Protein AF-A0A1V5KUP5-F1 (afdb_monomer)

pLDDT: mean 82.74, std 17.48, range [29.44, 98.38]

Sequence (217 aa):
MRNISEASGAAATSRKSEMKLTNVARASLNDELLKDYKSFLMQRGLRVWHKDSPEALAMRERLKHDIAPNVPSAAPGQVRLTGLAGLAAFVSKAEPELAANAMLCAVNQAAYLLKRQLESQSREFLEKGGFTENLHAARMKQRQSAKSDMSAPSDEESPVCPSCGKPMRRRTAGKGPRAGQAFWGCSGYPDCRETLEISNESGTTEQSATSALQPKP

Mean predicted aligned error: 15.66 Å

Nearest PDB structures (foldseek):
  7jl5-assembly1_A  TM=7.116E-01  e=4.422E-01  Homo sapiens
  6ogk-assembly1_A  TM=4.948E-01  e=3.605E+00  Homo sapiens
  1jch-assembly1_A  TM=2.124E-01  e=8.153E+00  Escherichia coli str. K-12 substr. W3110

Structure (mmCIF, N/CA/C/O backbone):
data_AF-A0A1V5KUP5-F1
#
_entry.id   AF-A0A1V5KUP5-F1
#
loop_
_atom_site.group_PDB
_atom_site.id
_atom_site.type_symbol
_atom_site.label_atom_id
_atom_site.label_alt_id
_atom_site.label_comp_id
_atom_site.label_asym_id
_atom_site.label_entity_id
_atom_site.label_seq_id
_atom_site.pdbx_PDB_ins_code
_atom_site.Cartn_x
_atom_site.Cartn_y
_atom_site.Cartn_z
_atom_site.occupancy
_atom_site.B_iso_or_equiv
_atom_site.auth_seq_id
_atom_site.auth_comp_id
_atom_site.auth_asym_id
_atom_site.auth_atom_id
_atom_site.pdbx_PDB_model_num
ATOM 1 N N . MET A 1 1 ? 2.334 9.019 -0.377 1.00 59.69 1 MET A N 1
ATOM 2 C CA . MET A 1 1 ? 2.901 8.472 0.883 1.00 59.69 1 MET A CA 1
ATOM 3 C C . MET A 1 1 ? 2.161 8.914 2.151 1.00 59.69 1 MET A C 1
ATOM 5 O O . MET A 1 1 ? 2.154 8.150 3.104 1.00 59.69 1 MET A O 1
ATOM 9 N N . ARG A 1 2 ? 1.501 10.083 2.172 1.00 74.00 2 ARG A N 1
ATOM 10 C CA . ARG A 1 2 ? 0.845 10.661 3.362 1.00 74.00 2 ARG A CA 1
ATOM 11 C C . ARG A 1 2 ? -0.138 9.725 4.098 1.00 74.00 2 ARG A C 1
ATOM 13 O O . ARG A 1 2 ? -0.055 9.585 5.310 1.00 74.00 2 ARG A O 1
ATOM 20 N N . ASN A 1 3 ? -0.970 8.988 3.362 1.00 78.12 3 ASN A N 1
ATOM 21 C CA . ASN A 1 3 ? -1.976 8.097 3.958 1.00 78.12 3 ASN A CA 1
ATOM 22 C C . ASN A 1 3 ? -1.384 6.873 4.682 1.00 78.12 3 ASN A C 1
ATOM 24 O O . ASN A 1 3 ? -2.017 6.346 5.588 1.00 78.12 3 ASN A O 1
ATOM 28 N N . ILE A 1 4 ? -0.184 6.412 4.303 1.00 72.81 4 ILE A N 1
ATOM 29 C CA . ILE A 1 4 ? 0.458 5.254 4.952 1.00 72.81 4 ILE A CA 1
ATOM 30 C C . ILE A 1 4 ? 0.975 5.663 6.334 1.00 72.81 4 ILE A C 1
ATOM 32 O O . ILE A 1 4 ? 0.677 4.996 7.321 1.00 72.81 4 ILE A O 1
ATOM 36 N N . SER A 1 5 ? 1.691 6.788 6.422 1.00 73.94 5 SER A N 1
ATOM 37 C CA . SER A 1 5 ? 2.166 7.324 7.703 1.00 73.94 5 SER A CA 1
ATOM 38 C C . SER A 1 5 ? 1.012 7.746 8.615 1.00 73.94 5 SER A C 1
ATOM 40 O O . SER A 1 5 ? 1.059 7.501 9.817 1.00 73.94 5 SER A O 1
ATOM 42 N N . GLU A 1 6 ? -0.045 8.338 8.049 1.00 78.62 6 GLU A N 1
ATOM 43 C CA . GLU A 1 6 ? -1.240 8.721 8.809 1.00 78.62 6 GLU A CA 1
ATOM 44 C C . GLU A 1 6 ? -2.017 7.496 9.317 1.00 78.62 6 GLU A C 1
ATOM 46 O O . GLU A 1 6 ? -2.505 7.523 10.445 1.00 78.62 6 GLU A O 1
ATOM 51 N N . ALA A 1 7 ? -2.084 6.401 8.546 1.00 71.75 7 ALA A N 1
ATOM 52 C CA . ALA A 1 7 ? -2.691 5.151 9.005 1.00 71.75 7 ALA A CA 1
ATOM 53 C C . ALA A 1 7 ? -1.966 4.602 10.242 1.00 71.75 7 ALA A C 1
ATOM 55 O O . ALA A 1 7 ? -2.612 4.327 11.253 1.00 71.75 7 ALA A O 1
ATOM 56 N N . SER A 1 8 ? -0.631 4.529 10.199 1.00 75.75 8 SER A N 1
ATOM 57 C CA . SER A 1 8 ? 0.177 4.091 11.345 1.00 75.75 8 SER A CA 1
ATOM 58 C C . SER A 1 8 ? -0.026 4.983 12.574 1.00 75.75 8 SER A C 1
ATOM 60 O O . SER A 1 8 ? -0.119 4.475 13.688 1.00 75.75 8 SER A O 1
ATOM 62 N N . GLY A 1 9 ? -0.159 6.301 12.389 1.00 74.69 9 GLY A N 1
ATOM 63 C CA . GLY A 1 9 ? -0.477 7.229 13.482 1.00 74.69 9 GLY A CA 1
ATOM 64 C C . GLY A 1 9 ? -1.892 7.048 14.052 1.00 74.69 9 GLY A C 1
ATOM 65 O O . GLY A 1 9 ? -2.105 7.193 15.256 1.00 74.69 9 GLY A O 1
ATOM 66 N N . ALA A 1 10 ? -2.865 6.684 13.212 1.00 75.88 10 ALA A N 1
ATOM 67 C CA . ALA A 1 10 ? -4.247 6.442 13.624 1.00 75.88 10 ALA A CA 1
ATOM 68 C C . ALA A 1 10 ? -4.441 5.112 14.373 1.00 75.88 10 ALA A C 1
ATOM 70 O O . ALA A 1 10 ? -5.415 4.984 15.116 1.00 75.88 10 ALA A O 1
ATOM 71 N N . ALA A 1 11 ? -3.523 4.148 14.231 1.00 71.44 11 ALA A N 1
ATOM 72 C CA . ALA A 1 11 ? -3.605 2.833 14.876 1.00 71.44 11 ALA A CA 1
ATOM 73 C C . ALA A 1 11 ? -3.783 2.916 16.405 1.00 71.44 11 ALA A C 1
ATOM 75 O O . ALA A 1 11 ? -4.499 2.108 16.999 1.00 71.44 11 ALA A O 1
ATOM 76 N N . ALA A 1 12 ? -3.188 3.937 17.035 1.00 66.00 12 ALA A N 1
ATOM 77 C CA . ALA A 1 12 ? -3.271 4.166 18.477 1.00 66.00 12 ALA A CA 1
ATOM 78 C C . ALA A 1 12 ? -4.645 4.676 18.956 1.00 66.00 12 ALA A C 1
ATOM 80 O O . ALA A 1 12 ? -4.964 4.549 20.135 1.00 66.00 12 ALA A O 1
ATOM 81 N N . THR A 1 13 ? -5.459 5.265 18.073 1.00 69.62 13 THR A N 1
ATOM 82 C CA . THR A 1 13 ? -6.687 5.986 18.460 1.00 69.62 13 THR A CA 1
ATOM 83 C C . THR A 1 13 ? -7.951 5.455 17.787 1.00 69.62 13 THR A C 1
ATOM 85 O O . THR A 1 13 ? -9.027 5.480 18.384 1.00 69.62 13 THR A O 1
ATOM 88 N N . SER A 1 14 ? -7.858 4.955 16.553 1.00 82.56 14 SER A N 1
ATOM 89 C CA . SER A 1 14 ? -9.002 4.457 15.790 1.00 82.56 14 SER A CA 1
ATOM 90 C C . SER A 1 14 ? -8.573 3.447 14.726 1.00 82.56 14 SER A C 1
ATOM 92 O O . SER A 1 14 ? -8.153 3.812 13.626 1.00 82.56 14 SER A O 1
ATOM 94 N N . ARG A 1 15 ? -8.805 2.159 15.011 1.00 81.44 15 ARG A N 1
ATOM 95 C CA . ARG A 1 15 ? -8.623 1.058 14.046 1.00 81.44 15 ARG A CA 1
ATOM 96 C C . ARG A 1 15 ? -9.450 1.240 12.770 1.00 81.44 15 ARG A C 1
ATOM 98 O O . ARG A 1 15 ? -8.986 0.939 11.677 1.00 81.44 15 ARG A O 1
ATOM 105 N N . LYS A 1 16 ? -10.647 1.828 12.879 1.00 83.88 16 LYS A N 1
ATOM 106 C CA . LYS A 1 16 ? -11.485 2.176 11.719 1.00 83.88 16 LYS A CA 1
ATOM 107 C C . LYS A 1 16 ? -10.807 3.210 10.813 1.00 83.88 16 LYS A C 1
ATOM 109 O O . LYS A 1 16 ? -10.859 3.086 9.590 1.00 83.88 16 LYS A O 1
ATOM 114 N N . SER A 1 17 ? -10.199 4.238 11.404 1.00 85.69 17 SER A N 1
ATOM 115 C CA . SER A 1 17 ? -9.493 5.284 10.655 1.00 85.69 17 SER A CA 1
ATOM 116 C C . SER A 1 17 ? -8.206 4.747 10.034 1.00 85.69 17 SER A C 1
ATOM 118 O O . SER A 1 17 ? -7.955 5.016 8.862 1.00 85.69 17 SER A O 1
ATOM 120 N N . GLU A 1 18 ? -7.452 3.939 10.783 1.00 88.50 18 GLU A N 1
ATOM 121 C CA . GLU A 1 18 ? -6.278 3.208 10.293 1.00 88.50 18 GLU A CA 1
ATOM 122 C C . GLU A 1 18 ? -6.629 2.392 9.036 1.00 88.50 18 GLU A C 1
ATOM 124 O O . GLU A 1 18 ? -6.078 2.648 7.966 1.00 88.50 18 GLU A O 1
ATOM 129 N N . MET A 1 19 ? -7.626 1.501 9.122 1.00 88.88 19 MET A N 1
ATOM 130 C CA . MET A 1 19 ? -8.071 0.671 7.994 1.00 88.88 19 MET A CA 1
ATOM 131 C C . MET A 1 19 ? -8.518 1.502 6.786 1.00 88.88 19 MET A C 1
ATOM 133 O O . MET A 1 19 ? -8.191 1.178 5.640 1.00 88.88 19 MET A O 1
ATOM 137 N N . LYS A 1 20 ? -9.259 2.595 7.020 1.00 90.50 20 LYS A N 1
ATOM 138 C CA . LYS A 1 20 ? -9.704 3.493 5.946 1.00 90.50 20 LYS A CA 1
ATOM 139 C C . LYS A 1 20 ? -8.506 4.100 5.217 1.00 90.50 20 LYS A C 1
ATOM 141 O O . LYS A 1 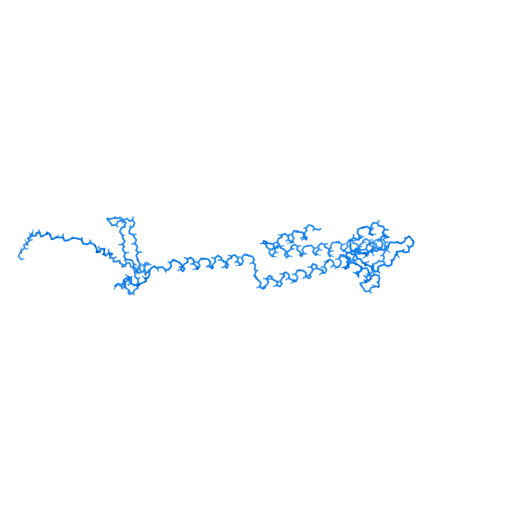20 ? -8.463 4.041 3.991 1.00 90.50 20 LYS A O 1
ATOM 146 N N . LEU A 1 21 ? -7.540 4.652 5.948 1.00 92.88 21 LEU A N 1
ATOM 147 C CA . LEU A 1 21 ? -6.353 5.282 5.365 1.00 92.88 21 LEU A CA 1
ATOM 148 C C . LEU A 1 21 ? -5.461 4.265 4.643 1.00 92.88 21 LEU A C 1
ATOM 150 O O . LEU A 1 21 ? -4.994 4.549 3.539 1.00 92.88 21 LEU A O 1
ATOM 154 N N . THR A 1 22 ? -5.305 3.055 5.189 1.00 91.69 22 THR A N 1
ATOM 155 C CA . THR A 1 22 ? -4.621 1.944 4.507 1.00 91.69 22 THR A CA 1
ATOM 156 C C . THR A 1 22 ? -5.310 1.587 3.186 1.00 91.69 22 THR A C 1
ATOM 158 O O . THR A 1 22 ? -4.636 1.426 2.166 1.00 91.69 22 THR A O 1
ATOM 161 N N . ASN A 1 23 ? -6.647 1.521 3.154 1.00 92.44 23 ASN A N 1
ATOM 162 C CA . ASN A 1 23 ? -7.377 1.237 1.916 1.00 92.44 23 ASN A CA 1
ATOM 163 C C . ASN A 1 23 ? -7.261 2.378 0.892 1.00 92.44 23 ASN A C 1
ATOM 165 O O . ASN A 1 23 ? -7.069 2.104 -0.291 1.00 92.44 23 ASN A O 1
ATOM 169 N N . VAL A 1 24 ? -7.310 3.642 1.333 1.00 94.50 24 VAL A N 1
ATOM 170 C CA . VAL A 1 24 ? -7.085 4.796 0.444 1.00 94.50 24 VAL A CA 1
ATOM 171 C C . VAL A 1 24 ? -5.669 4.753 -0.136 1.00 94.50 24 VAL A C 1
ATOM 173 O O . VAL A 1 24 ? -5.507 4.900 -1.341 1.00 94.50 24 VAL A O 1
ATOM 176 N N . ALA A 1 25 ? -4.643 4.483 0.679 1.00 92.69 25 ALA A N 1
ATOM 177 C CA . ALA A 1 25 ? -3.269 4.346 0.194 1.00 92.69 25 ALA A CA 1
ATOM 178 C C . ALA A 1 25 ? -3.134 3.250 -0.877 1.00 92.69 25 ALA A C 1
ATOM 180 O O . ALA A 1 25 ? -2.477 3.454 -1.898 1.00 92.69 25 ALA A O 1
ATOM 181 N N . ARG A 1 26 ? -3.782 2.097 -0.663 1.00 94.50 26 ARG A N 1
ATOM 182 C CA . ARG A 1 26 ? -3.805 0.994 -1.632 1.00 94.50 26 ARG A CA 1
ATOM 183 C C . ARG A 1 26 ? -4.478 1.404 -2.943 1.00 94.50 26 ARG A C 1
ATOM 185 O O . ARG A 1 26 ? -3.948 1.082 -4.004 1.00 94.50 26 ARG A O 1
ATOM 192 N N . ALA A 1 27 ? -5.613 2.100 -2.868 1.00 93.06 27 ALA A N 1
ATOM 193 C CA . ALA A 1 27 ? -6.334 2.589 -4.040 1.00 93.06 27 ALA A CA 1
ATOM 194 C C . ALA A 1 27 ? -5.484 3.586 -4.840 1.00 93.06 27 ALA A C 1
ATOM 196 O O . ALA A 1 27 ? -5.301 3.384 -6.033 1.00 93.06 27 ALA A O 1
ATOM 197 N N . SER A 1 28 ? -4.847 4.569 -4.192 1.00 94.75 28 SER A N 1
ATOM 198 C CA . SER A 1 28 ? -3.952 5.515 -4.883 1.00 94.75 28 SER A CA 1
ATOM 199 C C . SER A 1 28 ? -2.806 4.813 -5.621 1.00 94.75 28 SER A C 1
ATOM 201 O O . SER A 1 28 ? -2.429 5.203 -6.721 1.00 94.75 28 SER A O 1
ATOM 203 N N . LEU A 1 29 ? -2.251 3.737 -5.055 1.00 93.38 29 LEU A N 1
ATOM 204 C CA . LEU A 1 29 ? -1.213 2.964 -5.740 1.00 93.38 29 LEU A CA 1
ATOM 205 C C . LEU A 1 29 ? -1.758 2.186 -6.946 1.00 93.38 29 LEU A C 1
ATOM 207 O O . LEU A 1 29 ? -1.157 2.217 -8.017 1.00 93.38 29 LEU A O 1
ATOM 211 N N . ASN A 1 30 ? -2.874 1.476 -6.780 1.00 91.12 30 ASN A N 1
ATOM 212 C CA . ASN A 1 30 ? -3.396 0.561 -7.797 1.00 91.12 30 ASN A CA 1
ATOM 213 C C . ASN A 1 30 ? -4.195 1.259 -8.909 1.00 91.12 30 ASN A C 1
ATOM 215 O O . ASN A 1 30 ? -4.157 0.836 -10.065 1.00 91.12 30 ASN A O 1
ATOM 219 N N . ASP A 1 31 ? -4.931 2.306 -8.558 1.00 91.19 31 ASP A N 1
ATOM 220 C CA . ASP A 1 31 ? -5.927 2.917 -9.431 1.00 91.19 31 ASP A CA 1
ATOM 221 C C . ASP A 1 31 ? -5.429 4.194 -10.101 1.00 91.19 31 ASP A C 1
ATOM 223 O O . ASP A 1 31 ? -5.977 4.546 -11.146 1.00 91.19 31 ASP A O 1
ATOM 227 N N . GLU A 1 32 ? -4.398 4.834 -9.547 1.00 93.31 32 GLU A N 1
ATOM 228 C CA . GLU A 1 32 ? -3.757 6.026 -10.114 1.00 93.31 32 GLU A CA 1
ATOM 229 C C . GLU A 1 32 ? -2.347 5.659 -10.587 1.00 93.31 32 GLU A C 1
ATOM 231 O O . GLU A 1 32 ? -2.143 5.383 -11.769 1.00 93.31 32 GLU A O 1
ATOM 236 N N . LEU A 1 33 ? -1.397 5.494 -9.661 1.00 95.19 33 LEU A N 1
ATOM 237 C CA . LEU A 1 33 ? 0.027 5.397 -10.002 1.00 95.19 33 LEU A CA 1
ATOM 238 C C . LEU A 1 33 ? 0.360 4.225 -10.941 1.00 95.19 33 LEU A C 1
ATOM 240 O O . LEU A 1 33 ? 1.147 4.358 -11.878 1.00 95.19 33 LEU A O 1
ATOM 244 N N . LEU A 1 34 ? -0.243 3.057 -10.712 1.00 95.50 34 LEU A N 1
ATOM 245 C CA . LEU A 1 34 ? -0.066 1.893 -11.581 1.00 95.50 34 LEU A CA 1
ATOM 246 C C . LEU A 1 34 ? -0.614 2.143 -12.993 1.00 95.50 34 LEU A C 1
ATOM 248 O O . LEU A 1 34 ? -0.011 1.695 -13.972 1.00 95.50 34 LEU A O 1
ATOM 252 N N . LYS A 1 35 ? -1.744 2.848 -13.117 1.00 95.38 35 LYS A N 1
ATOM 253 C CA . LYS A 1 35 ? -2.323 3.202 -14.420 1.00 95.38 35 LYS A CA 1
ATOM 254 C C . LYS A 1 35 ? -1.496 4.272 -15.124 1.00 95.38 35 LYS A C 1
ATOM 256 O O . LYS A 1 35 ? -1.335 4.172 -16.341 1.00 95.38 35 LYS A O 1
ATOM 261 N N . ASP A 1 36 ? -0.918 5.213 -14.383 1.00 97.19 36 ASP A N 1
ATOM 262 C CA . ASP A 1 36 ? -0.044 6.254 -14.928 1.00 97.19 36 ASP A CA 1
ATOM 263 C C . ASP A 1 36 ? 1.196 5.642 -15.585 1.00 97.19 36 ASP A C 1
ATOM 265 O O . ASP A 1 36 ? 1.480 5.918 -16.751 1.00 97.19 36 ASP A O 1
ATOM 269 N N . TYR A 1 37 ? 1.884 4.718 -14.902 1.00 97.75 37 TYR A N 1
ATOM 270 C CA . TYR A 1 37 ? 3.049 4.036 -15.480 1.00 97.75 37 TYR A CA 1
ATOM 271 C C . TYR A 1 37 ? 2.694 3.136 -16.668 1.00 97.75 37 TYR A C 1
ATOM 273 O O . TYR A 1 37 ? 3.444 3.082 -17.644 1.00 97.75 37 TYR A O 1
ATOM 281 N N . LYS A 1 38 ? 1.544 2.449 -16.630 1.00 97.25 38 LYS A N 1
ATOM 282 C CA . LYS A 1 38 ? 1.067 1.685 -17.796 1.00 97.25 38 LYS A CA 1
ATOM 283 C C . LYS A 1 38 ? 0.802 2.603 -18.985 1.00 97.25 38 LYS A C 1
ATOM 285 O O . LYS A 1 38 ? 1.230 2.296 -20.093 1.00 97.25 38 LYS A O 1
ATOM 290 N N . SER A 1 39 ? 0.124 3.723 -18.756 1.00 97.94 39 SER A N 1
ATOM 291 C CA . SER A 1 39 ? -0.192 4.700 -19.802 1.00 97.94 39 SER A CA 1
ATOM 292 C C . SER A 1 39 ? 1.078 5.317 -20.380 1.00 97.94 39 SER A C 1
ATOM 294 O O . SER A 1 39 ? 1.211 5.397 -21.597 1.00 97.94 39 SER A O 1
ATOM 296 N N . PHE A 1 40 ? 2.047 5.655 -19.525 1.00 98.00 40 PHE A N 1
ATOM 297 C CA . PHE A 1 40 ? 3.367 6.139 -19.929 1.00 98.00 40 PHE A CA 1
ATOM 298 C C . PHE A 1 40 ? 4.073 5.180 -20.897 1.00 98.00 40 PHE A C 1
ATOM 300 O O . PHE A 1 40 ? 4.593 5.634 -21.919 1.00 98.00 40 PHE A O 1
ATOM 307 N N . LEU A 1 41 ? 4.076 3.876 -20.587 1.00 98.38 41 LEU A N 1
ATOM 308 C CA . LEU A 1 41 ? 4.674 2.841 -21.436 1.00 98.38 41 LEU A CA 1
ATOM 309 C C . LEU A 1 41 ? 3.927 2.721 -22.770 1.00 98.38 41 LEU A C 1
ATOM 311 O O . LEU A 1 41 ? 4.543 2.815 -23.829 1.00 98.38 41 LEU A O 1
ATOM 315 N N . MET A 1 42 ? 2.597 2.590 -22.720 1.00 97.62 42 MET A N 1
ATOM 316 C CA . MET A 1 42 ? 1.762 2.412 -23.913 1.00 97.62 42 MET A CA 1
ATOM 317 C C . MET A 1 42 ? 1.862 3.597 -24.880 1.00 97.62 42 MET A C 1
ATOM 319 O O . MET A 1 42 ? 2.045 3.394 -26.076 1.00 97.62 42 MET A O 1
ATOM 323 N N . GLN A 1 43 ? 1.805 4.833 -24.375 1.00 98.31 43 GLN A N 1
ATOM 324 C CA . GLN A 1 43 ? 1.890 6.046 -25.200 1.00 98.31 43 GLN A CA 1
ATOM 325 C C . GLN A 1 43 ? 3.242 6.204 -25.907 1.00 98.31 43 GLN A C 1
ATOM 327 O O . GLN A 1 43 ? 3.319 6.870 -26.934 1.00 98.31 43 GLN A O 1
ATOM 332 N N . ARG A 1 44 ? 4.307 5.606 -25.364 1.00 98.06 44 ARG A N 1
ATOM 333 C CA . ARG A 1 44 ? 5.661 5.647 -25.934 1.00 98.06 44 ARG A CA 1
ATOM 334 C C . ARG A 1 44 ? 6.014 4.396 -26.740 1.00 98.06 44 ARG A C 1
ATOM 336 O O . ARG A 1 44 ? 7.156 4.267 -27.164 1.00 98.06 44 ARG A O 1
ATOM 343 N N . GLY A 1 45 ? 5.067 3.474 -26.933 1.00 97.88 45 GLY A N 1
ATOM 344 C CA . GLY A 1 45 ? 5.315 2.206 -27.624 1.00 97.88 45 GLY A CA 1
ATOM 345 C C . GLY A 1 45 ? 6.286 1.278 -26.884 1.00 97.88 45 GLY A C 1
ATOM 346 O O . GLY A 1 45 ? 6.880 0.400 -27.502 1.00 97.88 45 GLY A O 1
ATOM 347 N N . LEU A 1 46 ? 6.466 1.475 -25.575 1.00 98.38 46 LEU A N 1
ATOM 348 C CA . LEU A 1 46 ? 7.370 0.684 -24.743 1.00 98.38 46 LEU A CA 1
ATOM 349 C C . LEU A 1 46 ? 6.652 -0.556 -24.207 1.00 98.38 46 LEU A C 1
ATOM 351 O O . LEU A 1 46 ? 5.454 -0.527 -23.898 1.00 98.38 46 LEU A O 1
ATOM 355 N N . ARG A 1 47 ? 7.388 -1.658 -24.056 1.00 98.12 47 ARG A N 1
ATOM 356 C CA . ARG A 1 47 ? 6.798 -2.934 -23.647 1.00 98.12 47 ARG A CA 1
ATOM 357 C C . ARG A 1 47 ? 6.402 -2.902 -22.173 1.00 98.12 47 ARG A C 1
ATOM 359 O O . ARG A 1 47 ? 7.217 -2.637 -21.294 1.00 98.12 47 ARG A O 1
ATOM 366 N N . VAL A 1 48 ? 5.159 -3.284 -21.887 1.00 98.12 48 VAL A N 1
ATOM 367 C CA . VAL A 1 48 ? 4.727 -3.632 -20.526 1.00 98.12 48 VAL A CA 1
ATOM 368 C C . VAL A 1 48 ? 5.089 -5.091 -20.262 1.00 98.12 48 VAL A C 1
ATOM 370 O O . VAL A 1 48 ? 4.712 -5.982 -21.029 1.00 98.12 48 VAL A O 1
ATOM 373 N N . TRP A 1 49 ? 5.823 -5.360 -19.186 1.00 98.19 49 TRP A N 1
ATOM 374 C CA . TRP A 1 49 ? 6.191 -6.729 -18.836 1.00 98.19 49 TRP A CA 1
ATOM 375 C C . TRP A 1 49 ? 4.974 -7.542 -18.393 1.00 98.19 49 TRP A C 1
ATOM 377 O O . TRP A 1 49 ? 4.127 -7.080 -17.625 1.00 98.19 49 TRP A O 1
ATOM 387 N N . HIS A 1 50 ? 4.909 -8.793 -18.849 1.00 97.56 50 HIS A N 1
ATOM 388 C CA . HIS A 1 50 ? 3.935 -9.742 -18.327 1.00 97.56 50 HIS A CA 1
ATOM 389 C C . HIS A 1 50 ? 4.278 -10.077 -16.871 1.00 97.56 50 HIS A C 1
ATOM 391 O O . HIS A 1 50 ? 5.450 -10.166 -16.506 1.00 97.56 50 HIS A O 1
ATOM 397 N N . LYS A 1 51 ? 3.262 -10.315 -16.031 1.00 94.69 51 LYS A N 1
ATOM 398 C CA . LYS A 1 51 ? 3.471 -10.591 -14.600 1.00 94.69 51 LYS A CA 1
ATOM 399 C C . LYS A 1 51 ? 4.410 -11.783 -14.360 1.00 94.69 51 LYS A C 1
ATOM 401 O O . LYS A 1 51 ? 5.181 -11.744 -13.407 1.00 94.69 51 LYS A O 1
ATOM 406 N N . ASP A 1 52 ? 4.393 -12.777 -15.241 1.00 96.44 52 ASP A N 1
ATOM 407 C CA . ASP A 1 52 ? 5.195 -14.003 -15.133 1.00 96.44 52 ASP A CA 1
ATOM 408 C C . ASP A 1 52 ? 6.448 -13.983 -16.024 1.00 96.44 52 ASP A C 1
ATOM 410 O O . ASP A 1 52 ? 7.084 -15.015 -16.213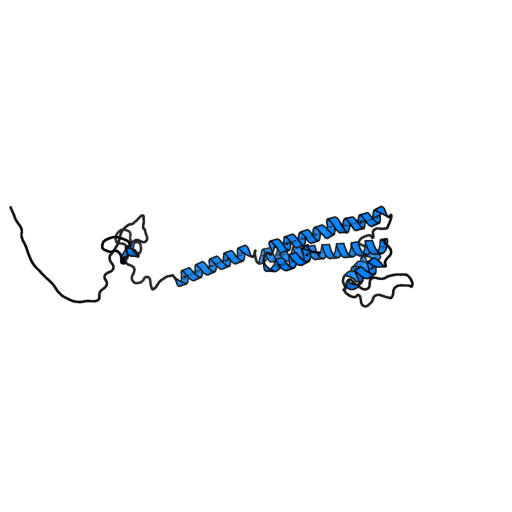 1.00 96.44 52 ASP A O 1
ATOM 414 N N . SER A 1 53 ? 6.810 -12.830 -16.601 1.00 97.94 53 SER A N 1
ATOM 415 C CA . SER A 1 53 ? 8.038 -12.744 -17.392 1.00 97.94 53 SER A CA 1
ATOM 416 C C . SER A 1 53 ? 9.284 -12.860 -16.495 1.00 97.94 53 SER A C 1
ATOM 418 O O . SER A 1 53 ? 9.248 -12.413 -15.338 1.00 97.94 53 SER A O 1
ATOM 420 N N . PRO A 1 54 ? 10.399 -13.423 -16.999 1.00 97.12 54 PRO A N 1
ATOM 421 C CA . PRO A 1 54 ? 11.638 -13.551 -16.229 1.00 97.12 54 PRO A CA 1
ATOM 422 C C . PRO A 1 54 ? 12.146 -12.218 -15.662 1.00 97.12 54 PRO A C 1
ATOM 424 O O . PRO A 1 54 ? 12.606 -12.155 -14.523 1.00 97.12 54 PRO A O 1
ATOM 427 N N . GLU A 1 55 ? 12.019 -11.130 -16.423 1.00 95.44 55 GLU A N 1
ATOM 428 C CA . GLU A 1 55 ? 12.453 -9.786 -16.034 1.00 95.44 55 GLU A CA 1
ATOM 429 C C . GLU A 1 55 ? 11.605 -9.233 -14.887 1.00 95.44 55 GLU A C 1
ATOM 431 O O . GLU A 1 55 ? 12.147 -8.697 -13.915 1.00 95.44 55 GLU A O 1
ATOM 436 N N . ALA A 1 56 ? 10.282 -9.422 -14.958 1.00 97.12 56 ALA A N 1
ATOM 437 C CA . ALA A 1 56 ? 9.359 -9.006 -13.912 1.00 97.12 56 ALA A CA 1
ATOM 438 C C . ALA A 1 56 ? 9.585 -9.800 -12.620 1.00 97.12 56 ALA A C 1
ATOM 440 O O . ALA A 1 56 ? 9.603 -9.219 -11.534 1.00 97.12 56 ALA A O 1
ATOM 441 N N . LEU A 1 57 ? 9.800 -11.114 -12.724 1.00 96.75 57 LEU A N 1
ATOM 442 C CA . LEU A 1 57 ? 10.121 -11.972 -11.582 1.00 96.75 57 LEU A CA 1
ATOM 443 C C . LEU A 1 57 ? 11.448 -11.568 -10.932 1.00 96.75 57 LEU A C 1
ATOM 445 O O . LEU A 1 57 ? 11.484 -11.331 -9.725 1.00 96.75 57 LEU A O 1
ATOM 449 N N . ALA A 1 58 ? 12.512 -11.400 -11.722 1.00 94.25 58 ALA A N 1
ATOM 450 C CA . ALA A 1 58 ? 13.822 -10.992 -11.219 1.00 94.25 58 ALA A CA 1
ATOM 451 C C . ALA A 1 58 ? 13.795 -9.593 -10.583 1.00 94.25 58 ALA A C 1
ATOM 453 O O . ALA A 1 58 ? 14.452 -9.350 -9.571 1.00 94.25 58 ALA A O 1
ATOM 454 N N . MET A 1 59 ? 13.036 -8.656 -11.160 1.00 96.00 59 MET A N 1
ATOM 455 C CA . MET A 1 59 ? 12.856 -7.322 -10.588 1.00 96.00 59 MET A CA 1
ATOM 456 C C . MET A 1 59 ? 12.116 -7.375 -9.251 1.00 96.00 59 MET A C 1
ATOM 458 O O . MET A 1 59 ? 12.586 -6.792 -8.276 1.00 96.00 59 MET A O 1
ATOM 462 N N . ARG A 1 60 ? 11.002 -8.116 -9.183 1.00 95.88 60 ARG A N 1
ATOM 463 C CA . ARG A 1 60 ? 10.253 -8.306 -7.934 1.00 95.88 60 ARG A CA 1
ATOM 464 C C . ARG A 1 60 ? 11.093 -8.968 -6.855 1.00 95.88 60 ARG A C 1
ATOM 466 O O . ARG A 1 60 ? 10.972 -8.575 -5.701 1.00 95.88 60 ARG A O 1
ATOM 473 N N . GLU A 1 61 ? 11.926 -9.941 -7.211 1.00 94.25 61 GLU A N 1
ATOM 474 C CA . GLU A 1 61 ? 12.807 -10.600 -6.247 1.00 94.25 61 GLU A CA 1
ATOM 475 C C . GLU A 1 61 ? 13.787 -9.607 -5.622 1.00 94.25 61 GLU A C 1
ATOM 477 O O . GLU A 1 61 ? 13.871 -9.504 -4.404 1.00 94.25 61 GLU A O 1
ATOM 482 N N . ARG A 1 62 ? 14.439 -8.778 -6.444 1.00 94.12 62 ARG A N 1
ATOM 483 C CA . ARG A 1 62 ? 15.342 -7.728 -5.948 1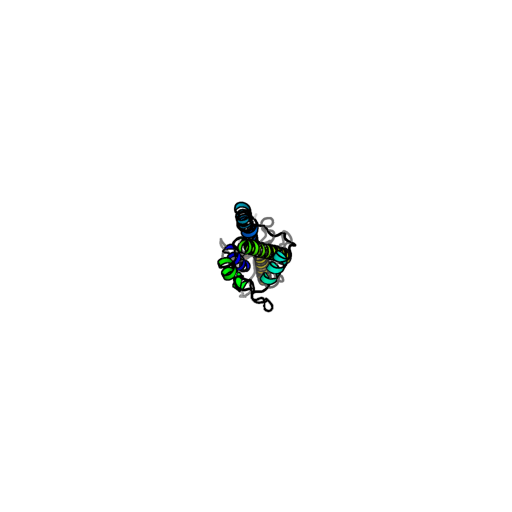.00 94.12 62 ARG A CA 1
ATOM 484 C C . ARG A 1 62 ? 14.636 -6.717 -5.046 1.00 94.12 62 ARG A C 1
ATOM 486 O O . ARG A 1 62 ? 15.198 -6.316 -4.036 1.00 94.12 62 ARG A O 1
ATOM 493 N N . LEU A 1 63 ? 13.409 -6.328 -5.388 1.00 95.19 63 LEU A N 1
ATOM 494 C CA . LEU A 1 63 ? 12.609 -5.366 -4.622 1.00 95.19 63 LEU A CA 1
ATOM 495 C C . LEU A 1 63 ? 12.147 -5.884 -3.250 1.00 95.19 63 LEU A C 1
ATOM 497 O O . LEU A 1 63 ? 11.724 -5.078 -2.425 1.00 95.19 63 LEU A O 1
ATOM 501 N N . LYS A 1 64 ? 12.215 -7.197 -2.982 1.00 93.75 64 LYS A N 1
ATOM 502 C CA . LYS A 1 64 ? 11.901 -7.757 -1.653 1.00 93.75 64 LYS A CA 1
ATOM 503 C C . LYS A 1 64 ? 12.963 -7.438 -0.602 1.00 93.75 64 LYS A C 1
ATOM 505 O O . LYS A 1 64 ? 12.679 -7.564 0.586 1.00 93.75 64 LYS A O 1
ATOM 510 N N . HIS A 1 65 ? 14.168 -7.079 -1.030 1.00 92.81 65 HIS A N 1
ATOM 511 C CA . HIS A 1 65 ? 15.303 -6.841 -0.151 1.00 92.81 65 HIS A CA 1
ATOM 512 C C . HIS A 1 65 ? 15.716 -5.373 -0.222 1.00 92.81 65 HIS A C 1
ATOM 514 O O . HIS A 1 65 ? 15.820 -4.818 -1.316 1.00 92.81 65 HIS A O 1
ATOM 520 N N . ASP A 1 66 ? 16.012 -4.753 0.922 1.00 92.62 66 ASP A N 1
ATOM 521 C CA . ASP A 1 66 ? 16.544 -3.383 0.953 1.00 92.62 66 ASP A CA 1
ATOM 522 C C . ASP A 1 66 ? 17.871 -3.288 0.200 1.00 92.62 66 ASP A C 1
ATOM 524 O O . ASP A 1 66 ? 18.079 -2.368 -0.594 1.00 92.62 66 ASP A O 1
ATOM 528 N N . ILE A 1 67 ? 18.718 -4.299 0.396 1.00 91.31 67 ILE A N 1
ATOM 529 C CA . ILE A 1 67 ? 19.958 -4.537 -0.335 1.00 91.31 67 ILE A CA 1
ATOM 530 C C . ILE A 1 67 ? 19.948 -6.000 -0.775 1.00 91.31 67 ILE A C 1
ATOM 532 O O . ILE A 1 67 ? 19.758 -6.900 0.040 1.00 91.31 67 ILE A O 1
ATOM 536 N N . ALA A 1 68 ? 20.153 -6.243 -2.064 1.00 84.00 68 ALA A N 1
ATOM 537 C CA . ALA A 1 68 ? 20.234 -7.567 -2.656 1.00 84.00 68 ALA A CA 1
ATOM 538 C C . ALA A 1 68 ? 21.720 -7.981 -2.755 1.00 84.00 68 ALA A C 1
ATOM 540 O O . ALA A 1 68 ? 22.430 -7.483 -3.631 1.00 84.00 68 ALA A O 1
ATOM 541 N N . PRO A 1 69 ? 22.211 -8.873 -1.871 1.00 72.81 69 PRO A N 1
ATOM 542 C CA . PRO A 1 69 ? 23.648 -9.098 -1.680 1.00 72.81 69 PRO A CA 1
ATOM 543 C C . PRO A 1 69 ? 24.330 -9.843 -2.838 1.00 72.81 69 PRO A C 1
ATOM 545 O O . PRO A 1 69 ? 25.528 -9.690 -3.036 1.00 72.81 69 PRO A O 1
ATOM 548 N N . ASN A 1 70 ? 23.577 -10.607 -3.636 1.00 79.69 70 ASN A N 1
ATOM 549 C CA . ASN A 1 70 ? 24.118 -11.488 -4.681 1.00 79.69 70 ASN A CA 1
ATOM 550 C C . ASN A 1 70 ? 23.761 -11.019 -6.098 1.00 79.69 70 ASN A C 1
ATOM 552 O O . ASN A 1 70 ? 23.464 -11.828 -6.976 1.00 79.69 70 ASN A O 1
ATOM 556 N N . VAL A 1 71 ? 23.724 -9.706 -6.326 1.00 80.81 71 VAL A N 1
ATOM 557 C CA . VAL A 1 71 ? 23.428 -9.147 -7.648 1.00 80.81 71 VAL A CA 1
ATOM 558 C C . VAL A 1 71 ? 24.741 -8.908 -8.399 1.00 80.81 71 VAL A C 1
ATOM 560 O O . VAL A 1 71 ? 25.527 -8.068 -7.965 1.00 80.81 71 VAL A O 1
ATOM 563 N N . PRO A 1 72 ? 24.991 -9.593 -9.533 1.00 81.19 72 PRO A N 1
ATOM 564 C CA . PRO A 1 72 ? 26.186 -9.349 -10.330 1.00 81.19 72 PRO A CA 1
ATOM 565 C C . 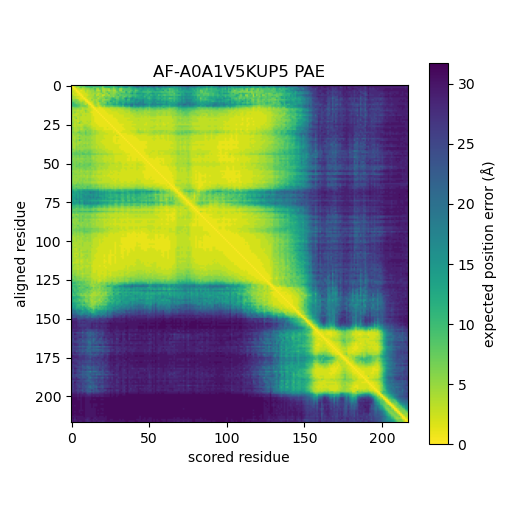PRO A 1 72 ? 26.236 -7.901 -10.811 1.00 81.19 72 PRO A C 1
ATOM 567 O O . PRO A 1 72 ? 25.194 -7.335 -11.176 1.00 81.19 72 PRO A O 1
ATOM 570 N N . SER A 1 73 ? 27.445 -7.342 -10.892 1.00 80.75 73 SER A N 1
ATOM 571 C CA . SER A 1 73 ? 27.678 -6.020 -11.474 1.00 80.75 73 SER A CA 1
ATOM 572 C C . SER A 1 73 ? 26.997 -5.888 -12.836 1.00 80.75 73 SER A C 1
ATOM 574 O O . SER A 1 73 ? 26.916 -6.840 -13.621 1.00 80.75 73 SER A O 1
ATOM 576 N N . ALA A 1 74 ? 26.444 -4.707 -13.097 1.00 83.38 74 ALA A N 1
ATOM 577 C CA . ALA A 1 74 ? 25.872 -4.410 -14.399 1.00 83.38 74 ALA A CA 1
ATOM 578 C C . ALA A 1 74 ? 26.978 -4.411 -15.466 1.00 83.38 74 ALA A C 1
ATOM 580 O O . ALA A 1 74 ? 28.125 -4.065 -15.177 1.00 83.38 74 ALA A O 1
ATOM 581 N N . ALA A 1 75 ? 26.632 -4.809 -16.692 1.00 84.06 75 ALA A N 1
ATOM 582 C CA . ALA A 1 75 ? 27.545 -4.665 -17.819 1.00 84.06 75 ALA A CA 1
ATOM 583 C C . ALA A 1 75 ? 27.883 -3.175 -18.036 1.00 84.06 75 ALA A C 1
ATOM 585 O O . ALA A 1 75 ? 27.083 -2.316 -17.644 1.00 84.06 75 ALA A O 1
ATOM 586 N N . PRO A 1 76 ? 29.024 -2.841 -18.666 1.00 81.75 76 PRO A N 1
ATOM 587 C CA . PRO A 1 76 ? 29.356 -1.457 -18.992 1.00 81.75 76 PRO A CA 1
ATOM 588 C C . PRO A 1 76 ? 28.195 -0.764 -19.720 1.00 81.75 76 PRO A C 1
ATOM 590 O O . PRO A 1 76 ? 27.679 -1.282 -20.707 1.00 81.75 76 PRO A O 1
ATOM 593 N N . GLY A 1 77 ? 27.750 0.383 -19.200 1.00 82.12 77 GLY A N 1
ATOM 594 C CA . GLY A 1 77 ? 26.624 1.146 -19.754 1.00 82.12 77 GLY A CA 1
ATOM 595 C C . GLY A 1 77 ? 25.225 0.667 -19.344 1.00 82.12 77 GLY A C 1
ATOM 596 O O . GLY A 1 77 ? 24.247 1.319 -19.689 1.00 82.12 77 GLY A O 1
ATOM 597 N N . GLN A 1 78 ? 25.096 -0.424 -18.583 1.00 86.19 78 GLN A N 1
ATOM 598 C CA . GLN A 1 78 ? 23.818 -0.855 -18.015 1.00 86.19 78 GLN A CA 1
ATOM 599 C C . GLN A 1 78 ? 23.691 -0.444 -16.550 1.00 86.19 78 GLN A C 1
ATOM 601 O O . GLN A 1 78 ? 24.668 -0.361 -15.807 1.00 86.19 78 GLN A O 1
ATOM 606 N N . VAL A 1 79 ? 22.450 -0.259 -16.106 1.00 90.19 79 VAL A N 1
ATOM 607 C CA . VAL A 1 79 ? 22.125 -0.095 -14.689 1.00 90.19 79 VAL A CA 1
ATOM 608 C C . VAL A 1 79 ? 21.391 -1.317 -14.171 1.00 90.19 79 VAL A C 1
ATOM 610 O O . VAL A 1 79 ? 20.601 -1.950 -14.874 1.00 90.19 79 VAL A O 1
ATOM 613 N N . ARG A 1 80 ? 21.646 -1.661 -12.911 1.00 91.62 80 ARG A N 1
ATOM 614 C CA . ARG A 1 80 ? 20.991 -2.782 -12.247 1.00 91.62 80 ARG A CA 1
ATOM 615 C C . ARG A 1 80 ? 20.532 -2.365 -10.867 1.00 91.62 80 ARG A C 1
ATOM 617 O O . ARG A 1 80 ? 21.285 -1.759 -10.114 1.00 91.62 80 ARG A O 1
ATOM 624 N N . LEU A 1 81 ? 19.288 -2.704 -10.552 1.00 93.31 81 LEU A N 1
ATOM 625 C CA . LEU A 1 81 ? 18.744 -2.498 -9.224 1.00 93.31 81 LEU A CA 1
ATOM 626 C C . LEU A 1 81 ? 19.458 -3.436 -8.244 1.00 93.31 81 LEU A C 1
ATOM 628 O O . LEU A 1 81 ? 19.538 -4.638 -8.492 1.00 93.31 81 LEU A O 1
ATOM 632 N N . THR A 1 82 ? 19.949 -2.900 -7.133 1.00 91.94 82 THR A N 1
ATOM 633 C CA . THR A 1 82 ? 20.665 -3.652 -6.088 1.00 91.94 82 THR A CA 1
ATOM 634 C C . THR A 1 82 ? 19.853 -3.781 -4.801 1.00 91.94 82 THR A C 1
ATOM 636 O O . THR A 1 82 ? 20.410 -4.064 -3.749 1.00 91.94 82 THR A O 1
ATOM 639 N N . GLY A 1 83 ? 18.537 -3.585 -4.877 1.00 93.31 83 GLY A N 1
ATOM 640 C CA . GLY A 1 83 ? 17.613 -3.628 -3.745 1.00 93.31 83 GLY A CA 1
ATOM 641 C C . GLY A 1 83 ? 16.674 -2.425 -3.730 1.00 93.31 83 GLY A C 1
ATOM 642 O O . GLY A 1 83 ? 16.836 -1.486 -4.516 1.00 93.31 83 GLY A O 1
ATOM 643 N N . LEU A 1 84 ? 15.684 -2.453 -2.843 1.00 94.81 84 LEU A N 1
ATOM 644 C CA . LEU A 1 84 ? 14.670 -1.409 -2.709 1.00 94.81 84 LEU A CA 1
ATOM 645 C C . LEU A 1 84 ? 15.277 -0.044 -2.355 1.00 94.81 84 LEU A C 1
ATOM 647 O O . LEU A 1 84 ? 14.849 0.966 -2.914 1.00 94.81 84 LEU A O 1
ATOM 651 N N . ALA A 1 85 ? 16.313 -0.004 -1.508 1.00 94.19 85 ALA A N 1
ATOM 652 C CA . ALA A 1 85 ? 16.970 1.245 -1.110 1.00 94.19 85 ALA A CA 1
ATOM 653 C C . ALA A 1 85 ? 17.581 1.996 -2.309 1.00 94.19 85 ALA A C 1
ATOM 655 O O . ALA A 1 85 ? 17.640 3.224 -2.326 1.00 94.19 85 ALA A O 1
ATOM 656 N N . GLY A 1 86 ? 17.992 1.258 -3.346 1.00 94.50 86 GLY A N 1
ATOM 657 C CA . GLY A 1 86 ? 18.549 1.809 -4.579 1.00 94.50 86 GLY A CA 1
ATOM 658 C C . GLY A 1 86 ? 17.512 2.197 -5.636 1.00 94.50 86 GLY A C 1
ATOM 659 O O . GLY A 1 86 ? 17.905 2.693 -6.691 1.00 94.50 86 GLY A O 1
ATOM 660 N N . LEU A 1 87 ? 16.210 1.982 -5.404 1.00 95.81 87 LEU A N 1
ATOM 661 C CA . LEU A 1 87 ? 15.182 2.119 -6.444 1.00 95.81 87 LEU A CA 1
ATOM 662 C C . LEU A 1 87 ? 15.134 3.519 -7.061 1.00 95.81 87 LEU A C 1
ATOM 664 O O . LEU A 1 87 ? 15.093 3.640 -8.282 1.00 95.81 87 LEU A O 1
ATOM 668 N N . ALA A 1 88 ? 15.198 4.573 -6.247 1.00 95.94 88 ALA A N 1
ATOM 669 C CA . ALA A 1 88 ? 15.165 5.946 -6.753 1.00 95.94 88 ALA A CA 1
ATOM 670 C C . ALA A 1 88 ? 16.374 6.261 -7.655 1.00 95.94 88 ALA A C 1
ATOM 672 O O . ALA A 1 88 ? 16.215 6.804 -8.746 1.00 95.94 88 ALA A O 1
ATOM 673 N N . ALA A 1 89 ? 17.576 5.863 -7.226 1.00 94.69 89 ALA A N 1
ATOM 674 C CA . ALA A 1 89 ? 18.807 6.050 -7.993 1.00 94.69 89 ALA A CA 1
ATOM 675 C C . ALA A 1 89 ? 18.858 5.175 -9.256 1.00 94.69 89 ALA A C 1
ATOM 677 O O . ALA A 1 89 ? 19.488 5.542 -10.244 1.00 94.69 89 ALA A O 1
ATOM 678 N N . PHE A 1 90 ? 18.213 4.009 -9.222 1.00 95.50 90 PHE A N 1
ATOM 679 C CA . PHE A 1 90 ? 18.055 3.144 -10.382 1.00 95.50 90 PHE A CA 1
ATOM 680 C C . PHE A 1 90 ? 17.111 3.771 -11.413 1.00 95.50 90 PHE A C 1
ATOM 682 O O . PHE A 1 90 ? 17.476 3.883 -12.578 1.00 95.50 90 PHE A O 1
ATOM 689 N N . VAL A 1 91 ? 15.931 4.230 -10.985 1.00 96.50 91 VAL A N 1
ATOM 690 C CA . VAL A 1 91 ? 14.913 4.836 -11.861 1.00 96.50 91 VAL A CA 1
ATOM 691 C C . VAL A 1 91 ? 15.430 6.097 -12.551 1.00 96.50 91 VAL A C 1
ATOM 693 O O . VAL A 1 91 ? 15.101 6.316 -13.710 1.00 96.50 91 VAL A O 1
ATOM 696 N N . SER A 1 92 ? 16.270 6.899 -11.888 1.00 95.44 92 SER A N 1
ATOM 697 C CA . SER A 1 92 ? 16.830 8.117 -12.491 1.00 95.44 92 SER A CA 1
ATOM 698 C C . SER A 1 92 ? 17.888 7.866 -13.569 1.00 95.44 92 SER A C 1
ATOM 700 O O . SER A 1 92 ? 18.191 8.779 -14.333 1.00 95.44 92 SER A O 1
ATOM 702 N N . LYS A 1 93 ? 18.462 6.659 -13.626 1.00 95.12 93 LYS A N 1
ATOM 703 C CA . LYS A 1 93 ? 19.534 6.296 -14.568 1.00 95.12 93 LYS A CA 1
ATOM 704 C C . LYS A 1 93 ? 19.117 5.242 -15.594 1.00 95.12 93 LYS A C 1
ATOM 706 O O . LYS A 1 93 ? 19.829 5.041 -16.570 1.00 95.12 93 LYS A O 1
ATOM 711 N N . ALA A 1 94 ? 18.037 4.511 -15.336 1.00 95.69 94 ALA A N 1
ATOM 712 C CA . ALA A 1 94 ? 17.556 3.452 -16.209 1.00 95.69 94 ALA A CA 1
ATOM 713 C C . ALA A 1 94 ? 16.841 4.012 -17.437 1.00 95.69 94 ALA A C 1
ATOM 715 O O . ALA A 1 94 ? 16.185 5.050 -17.373 1.00 95.69 94 ALA A O 1
ATOM 716 N N . GLU A 1 95 ? 16.903 3.253 -18.530 1.00 96.12 95 GLU A N 1
ATOM 717 C CA . GLU A 1 95 ? 16.089 3.516 -19.713 1.00 96.12 95 GLU A CA 1
ATOM 718 C C . GLU A 1 95 ? 14.594 3.593 -19.352 1.00 96.12 95 GLU A C 1
ATOM 720 O O . GLU A 1 95 ? 14.142 2.840 -18.477 1.00 96.12 95 GLU A O 1
ATOM 725 N N . PRO A 1 96 ? 13.797 4.435 -20.039 1.00 97.62 96 PRO A N 1
ATOM 726 C CA . PRO A 1 96 ? 12.400 4.688 -19.683 1.00 97.62 96 PRO A CA 1
ATOM 727 C C . PRO A 1 96 ? 11.547 3.426 -19.519 1.00 97.62 96 PRO A C 1
ATOM 729 O O . PRO A 1 96 ? 10.742 3.338 -18.591 1.00 97.62 96 PRO A O 1
ATOM 732 N N . GLU A 1 97 ? 11.738 2.427 -20.388 1.00 97.62 97 GLU A N 1
ATOM 733 C CA . GLU A 1 97 ? 11.014 1.154 -20.305 1.00 97.62 97 GLU A CA 1
ATOM 734 C C . GLU A 1 97 ? 11.367 0.385 -19.028 1.00 97.62 97 GLU A C 1
ATOM 736 O O . GLU A 1 97 ? 10.484 -0.093 -18.310 1.00 97.62 97 GLU A O 1
ATOM 741 N N . LEU A 1 98 ? 12.661 0.278 -18.729 1.00 97.06 98 LEU A N 1
ATOM 742 C CA . LEU A 1 98 ? 13.166 -0.456 -17.577 1.00 97.06 98 LEU A CA 1
ATOM 743 C C . LEU A 1 98 ? 12.758 0.231 -16.266 1.00 97.06 98 LEU A C 1
ATOM 745 O O . LEU A 1 98 ? 12.313 -0.437 -15.331 1.00 97.06 98 LEU A O 1
ATOM 749 N N . ALA A 1 99 ? 12.862 1.561 -16.218 1.00 97.75 99 ALA A N 1
ATOM 750 C CA . ALA A 1 99 ? 12.448 2.380 -15.086 1.00 97.75 99 ALA A CA 1
ATOM 751 C C . ALA A 1 99 ? 10.947 2.219 -14.790 1.00 97.75 99 ALA A C 1
ATOM 753 O O . ALA A 1 99 ? 10.562 1.896 -13.664 1.00 97.75 99 ALA A O 1
ATOM 754 N N . ALA A 1 100 ? 10.090 2.375 -15.805 1.00 98.31 100 ALA A N 1
ATOM 755 C CA . ALA A 1 100 ? 8.643 2.289 -15.630 1.00 98.31 100 ALA A CA 1
ATOM 756 C C . ALA A 1 100 ? 8.179 0.869 -15.264 1.00 98.31 100 ALA A C 1
ATOM 758 O O . ALA A 1 100 ? 7.343 0.711 -14.373 1.00 98.31 100 ALA A O 1
ATOM 759 N N . ASN A 1 101 ? 8.750 -0.180 -15.865 1.00 98.38 101 ASN A N 1
ATOM 760 C CA . ASN A 1 101 ? 8.418 -1.556 -15.485 1.00 98.38 101 ASN A CA 1
ATOM 761 C C . ASN A 1 101 ? 8.913 -1.924 -14.074 1.00 98.38 101 ASN A C 1
ATOM 763 O O . ASN A 1 101 ? 8.229 -2.661 -13.355 1.00 98.38 101 ASN A O 1
ATOM 767 N N . ALA A 1 102 ? 10.054 -1.382 -13.634 1.00 97.88 102 ALA A N 1
ATOM 768 C CA . ALA A 1 102 ? 10.496 -1.519 -12.247 1.00 97.88 102 ALA A CA 1
ATOM 769 C C . ALA A 1 102 ? 9.511 -0.861 -11.274 1.00 97.88 102 ALA A C 1
ATOM 771 O O . ALA A 1 102 ? 9.137 -1.472 -10.269 1.00 97.88 102 ALA A O 1
ATOM 772 N N . MET A 1 103 ? 9.018 0.334 -11.612 1.00 98.00 103 MET A N 1
ATOM 773 C CA . MET A 1 103 ? 7.984 1.011 -10.831 1.00 98.00 103 MET A CA 1
ATOM 774 C C . MET A 1 103 ? 6.669 0.230 -10.814 1.00 98.00 103 MET A C 1
ATOM 776 O O . MET A 1 103 ? 6.081 0.076 -9.747 1.00 98.00 103 MET A O 1
ATOM 780 N N . LEU A 1 104 ? 6.240 -0.359 -11.936 1.00 98.00 104 LEU A N 1
ATOM 781 C CA . LEU A 1 104 ? 5.077 -1.254 -11.953 1.00 98.00 104 LEU A CA 1
ATOM 782 C C . LEU A 1 104 ? 5.258 -2.452 -11.011 1.00 98.00 104 LEU A C 1
ATOM 784 O O . LEU A 1 104 ? 4.319 -2.815 -10.301 1.00 98.00 104 LEU A O 1
ATOM 788 N N . CYS A 1 105 ? 6.447 -3.059 -10.964 1.00 97.94 105 CYS A N 1
ATOM 789 C CA . CYS A 1 105 ? 6.736 -4.146 -10.025 1.00 97.94 105 CYS A CA 1
ATOM 790 C C . CYS A 1 105 ? 6.635 -3.673 -8.566 1.00 97.94 105 CYS A C 1
ATOM 792 O O . CYS A 1 105 ? 5.928 -4.300 -7.772 1.00 97.94 105 CYS A O 1
ATOM 794 N N . ALA A 1 106 ? 7.272 -2.545 -8.240 1.00 97.25 106 ALA A N 1
ATOM 795 C CA . ALA A 1 106 ? 7.275 -1.976 -6.895 1.00 97.25 106 ALA A CA 1
ATOM 796 C C . ALA A 1 106 ? 5.863 -1.593 -6.424 1.00 97.25 106 ALA A C 1
ATOM 798 O O . ALA A 1 106 ? 5.460 -1.942 -5.314 1.00 97.25 106 ALA A O 1
ATOM 799 N N . VAL A 1 107 ? 5.075 -0.943 -7.287 1.00 96.75 107 VAL A N 1
ATOM 800 C CA . VAL A 1 107 ? 3.697 -0.532 -6.984 1.00 96.75 107 VAL A CA 1
ATOM 801 C C . VAL A 1 107 ? 2.796 -1.745 -6.754 1.00 96.75 107 VAL A C 1
ATOM 803 O O . VAL A 1 107 ? 2.046 -1.765 -5.780 1.00 96.75 107 VAL A O 1
ATOM 806 N N . ASN A 1 108 ? 2.906 -2.790 -7.582 1.00 96.00 108 ASN A N 1
ATOM 807 C CA . ASN A 1 108 ? 2.154 -4.033 -7.379 1.00 96.00 108 ASN A CA 1
ATOM 808 C C . ASN A 1 108 ? 2.508 -4.710 -6.045 1.00 96.00 108 ASN A C 1
ATOM 810 O O . ASN A 1 108 ? 1.613 -5.154 -5.323 1.00 96.00 108 ASN A O 1
ATOM 814 N N . GLN A 1 109 ? 3.798 -4.779 -5.694 1.00 96.12 109 GLN A N 1
ATOM 815 C CA . GLN A 1 109 ? 4.236 -5.356 -4.419 1.00 96.12 109 GLN A CA 1
ATOM 816 C C . GLN A 1 109 ? 3.738 -4.533 -3.227 1.00 96.12 109 GLN A C 1
ATOM 818 O O . GLN A 1 109 ? 3.184 -5.102 -2.288 1.00 96.12 109 GLN A O 1
ATOM 823 N N . ALA A 1 110 ? 3.848 -3.205 -3.286 1.00 96.00 110 ALA A N 1
ATOM 824 C CA . ALA A 1 110 ? 3.340 -2.317 -2.246 1.00 96.00 110 ALA A CA 1
ATOM 825 C C . ALA A 1 110 ? 1.814 -2.437 -2.082 1.00 96.00 110 ALA A C 1
ATOM 827 O O . ALA A 1 110 ? 1.324 -2.598 -0.965 1.00 96.00 110 ALA A O 1
ATOM 828 N N . ALA A 1 111 ? 1.055 -2.447 -3.183 1.00 95.62 111 ALA A N 1
ATOM 829 C CA . ALA A 1 111 ? -0.398 -2.619 -3.149 1.00 95.62 111 ALA A CA 1
ATOM 830 C C . ALA A 1 111 ? -0.809 -3.985 -2.565 1.00 95.62 111 ALA A C 1
ATOM 832 O O . ALA A 1 111 ? -1.769 -4.064 -1.793 1.00 95.62 111 ALA A O 1
ATOM 833 N N . TYR A 1 112 ? -0.067 -5.051 -2.883 1.00 95.44 112 TYR A N 1
ATOM 834 C CA . TYR A 1 112 ? -0.276 -6.380 -2.304 1.00 95.44 112 TYR A CA 1
ATOM 835 C C . TYR A 1 112 ? -0.004 -6.407 -0.794 1.00 95.44 112 TYR A C 1
ATOM 837 O O . TYR A 1 112 ? -0.811 -6.944 -0.033 1.00 95.44 112 TYR A O 1
ATOM 845 N N . LEU A 1 113 ? 1.092 -5.794 -0.339 1.00 95.81 113 LEU A N 1
ATOM 846 C CA . LEU A 1 113 ? 1.416 -5.703 1.088 1.00 95.81 113 LEU A CA 1
ATOM 847 C C . LEU A 1 113 ? 0.356 -4.905 1.856 1.00 95.81 113 LEU A C 1
ATOM 849 O O . LEU A 1 113 ? -0.104 -5.360 2.901 1.00 95.81 113 LEU A O 1
ATOM 853 N N . LEU A 1 114 ? -0.112 -3.779 1.307 1.00 95.12 114 LEU A N 1
ATOM 854 C CA . LEU A 1 114 ? -1.202 -2.999 1.903 1.00 95.12 114 LEU A CA 1
ATOM 855 C C . LEU A 1 114 ? -2.518 -3.783 1.959 1.00 95.12 114 LEU A C 1
ATOM 857 O O . LEU A 1 114 ? -3.257 -3.662 2.933 1.00 95.12 114 LEU A O 1
ATOM 861 N N . LYS A 1 115 ? -2.809 -4.618 0.952 1.00 95.75 115 LYS A N 1
ATOM 862 C CA . LYS A 1 115 ? -3.969 -5.521 0.989 1.00 95.75 115 LYS A CA 1
ATOM 863 C C . LYS A 1 115 ? -3.861 -6.508 2.157 1.00 95.75 115 LYS A C 1
ATOM 865 O O . LYS A 1 115 ? -4.807 -6.626 2.929 1.00 95.75 115 LYS A O 1
ATOM 870 N N . ARG A 1 116 ? -2.707 -7.164 2.322 1.00 96.50 116 ARG A N 1
ATOM 871 C CA . ARG A 1 116 ? -2.473 -8.094 3.443 1.00 96.50 116 ARG A CA 1
ATOM 872 C C . ARG A 1 116 ? -2.542 -7.398 4.802 1.00 96.50 116 ARG A C 1
ATOM 874 O O . ARG A 1 116 ? -3.074 -7.971 5.749 1.00 96.50 116 ARG A O 1
ATOM 881 N N . GLN A 1 117 ? -2.034 -6.168 4.891 1.00 94.38 117 GLN A N 1
ATOM 882 C CA . GLN A 1 117 ? -2.135 -5.350 6.098 1.00 94.38 117 GLN A CA 1
ATOM 883 C C . GLN A 1 117 ? -3.600 -5.066 6.444 1.00 94.38 117 GLN A C 1
ATOM 885 O O . GLN A 1 117 ? -4.006 -5.280 7.583 1.00 94.38 117 GLN A O 1
ATOM 890 N N . LEU A 1 118 ? -4.407 -4.666 5.456 1.00 93.06 118 LEU A N 1
ATOM 891 C CA . LEU A 1 118 ? -5.835 -4.408 5.642 1.00 93.06 118 LEU A CA 1
ATOM 892 C C . LEU A 1 118 ? -6.594 -5.668 6.083 1.00 93.06 118 LEU A C 1
ATOM 894 O O . LEU A 1 118 ? -7.427 -5.600 6.984 1.00 93.06 118 LEU A O 1
ATOM 898 N N . GLU A 1 119 ? -6.292 -6.825 5.488 1.00 93.62 119 GLU A N 1
ATOM 899 C CA . GLU A 1 119 ? -6.854 -8.119 5.903 1.00 93.62 119 GLU A CA 1
ATOM 900 C C . GLU A 1 119 ? -6.489 -8.449 7.357 1.00 93.62 119 GLU A C 1
ATOM 902 O O . GLU A 1 119 ? -7.340 -8.893 8.126 1.00 93.62 119 GLU A O 1
ATOM 907 N N . SER A 1 120 ? -5.241 -8.192 7.759 1.00 91.75 120 SER A N 1
ATOM 908 C CA . SER A 1 120 ? -4.792 -8.409 9.135 1.00 91.75 120 SER A CA 1
ATOM 909 C C . SER A 1 120 ? -5.472 -7.468 10.129 1.00 91.75 120 SER A C 1
ATOM 911 O O . SER A 1 120 ? -5.972 -7.931 11.151 1.00 91.75 120 SER A O 1
ATOM 913 N N . GLN A 1 121 ? -5.543 -6.172 9.815 1.00 89.69 121 GLN A N 1
ATOM 914 C CA . GLN A 1 121 ? -6.249 -5.174 10.627 1.00 89.69 121 GLN A CA 1
ATOM 915 C C . GLN A 1 121 ? -7.737 -5.518 10.762 1.00 89.69 121 GLN A C 1
ATOM 917 O O . GLN A 1 121 ? -8.303 -5.377 11.841 1.00 89.69 121 GLN A O 1
ATOM 922 N N . SER A 1 122 ? -8.361 -6.016 9.687 1.00 88.69 122 SER A N 1
ATOM 923 C CA . SER A 1 122 ? -9.767 -6.437 9.698 1.00 88.69 122 SER A CA 1
ATOM 924 C C . SER A 1 122 ? -10.002 -7.612 10.645 1.00 88.69 122 SER A C 1
ATOM 926 O O . SER A 1 122 ? -10.949 -7.579 11.425 1.00 88.69 122 SER A O 1
ATOM 928 N N . ARG A 1 123 ? -9.133 -8.634 10.615 1.00 89.44 123 ARG A N 1
ATOM 929 C CA . ARG A 1 123 ? -9.211 -9.765 11.557 1.00 89.44 123 ARG A CA 1
ATOM 930 C C . ARG A 1 123 ? -9.052 -9.303 13.001 1.00 89.44 123 ARG A C 1
ATOM 932 O O . ARG A 1 123 ? -9.877 -9.640 13.840 1.00 89.44 123 ARG A O 1
ATOM 939 N N . GLU A 1 124 ? -8.044 -8.478 13.268 1.00 85.81 124 GLU A N 1
ATOM 940 C CA . GLU A 1 124 ? -7.802 -7.958 14.615 1.00 85.81 124 GLU A CA 1
ATOM 941 C C . GLU A 1 124 ? -8.982 -7.116 15.128 1.00 85.81 124 GLU A C 1
ATOM 943 O O . GLU A 1 124 ? -9.343 -7.211 16.300 1.00 85.81 124 GLU A O 1
ATOM 948 N N . PHE A 1 125 ? -9.609 -6.324 14.254 1.00 85.81 125 PHE A N 1
ATOM 949 C CA . PHE A 1 125 ? -10.800 -5.549 14.594 1.00 85.81 125 PHE A CA 1
ATOM 950 C C . PHE A 1 125 ? -11.991 -6.446 14.959 1.00 85.81 125 PHE A C 1
ATOM 952 O O . PHE A 1 125 ? -12.685 -6.159 15.930 1.00 85.81 125 PHE A O 1
ATOM 959 N N . LEU A 1 126 ? -12.206 -7.540 14.219 1.00 84.25 126 LEU A N 1
ATOM 960 C CA . LEU A 1 126 ? -13.267 -8.510 14.517 1.00 84.25 126 LEU A CA 1
ATOM 961 C C . LEU A 1 126 ? -13.030 -9.246 15.844 1.00 84.25 126 LEU A C 1
ATOM 963 O O . LEU A 1 126 ? -13.985 -9.506 16.567 1.00 84.25 126 LEU A O 1
ATOM 967 N N . GLU A 1 127 ? -11.777 -9.566 16.175 1.00 85.50 127 GLU A N 1
ATOM 968 C CA . GLU A 1 127 ? -11.429 -10.289 17.406 1.00 85.50 127 GLU A CA 1
ATOM 969 C C . GLU A 1 127 ? -11.449 -9.400 18.657 1.00 85.50 127 GLU A C 1
ATOM 971 O O . GLU A 1 127 ? -11.938 -9.815 19.707 1.00 85.50 127 GLU A O 1
ATOM 976 N N . LYS A 1 128 ? -10.889 -8.187 18.573 1.00 82.88 128 LYS A N 1
ATOM 977 C CA . LYS A 1 128 ? -10.658 -7.311 19.739 1.00 82.88 128 LYS A CA 1
ATOM 978 C C . LYS A 1 128 ? -11.703 -6.205 19.904 1.00 82.88 128 LYS A C 1
ATOM 980 O O . LYS A 1 128 ? -11.668 -5.493 20.911 1.00 82.88 128 LYS A O 1
ATOM 985 N N . GLY A 1 129 ? -12.591 -6.038 18.926 1.00 78.50 129 GLY A N 1
ATOM 986 C CA . GLY A 1 129 ? -13.562 -4.950 18.886 1.00 78.50 129 GLY A CA 1
ATOM 987 C C . GLY A 1 129 ? -12.932 -3.576 18.642 1.00 78.50 129 GLY A C 1
ATOM 988 O O . GLY A 1 129 ? -11.710 -3.388 18.577 1.00 78.50 129 GLY A O 1
ATOM 989 N N . GLY A 1 130 ? -13.789 -2.572 18.486 1.00 80.88 130 GLY A N 1
ATOM 990 C CA . GLY A 1 130 ? -13.376 -1.190 18.275 1.00 80.88 130 GLY A CA 1
ATOM 991 C C . GLY A 1 130 ? -12.929 -0.479 19.556 1.00 80.88 130 GLY A C 1
ATOM 992 O O . GLY A 1 130 ? -13.342 -0.806 20.666 1.00 80.88 130 GLY A O 1
ATOM 993 N N . PHE A 1 131 ? -12.145 0.594 19.410 1.00 74.94 131 PHE A N 1
ATOM 994 C CA . PHE A 1 131 ? -11.742 1.448 20.539 1.00 74.94 131 PHE A CA 1
ATOM 995 C C . PHE A 1 131 ? -12.948 2.012 21.314 1.00 74.94 131 PHE A C 1
ATOM 997 O O . PHE A 1 131 ? -12.975 1.968 22.542 1.00 74.94 131 PHE A O 1
ATOM 1004 N N . THR A 1 132 ? -13.979 2.494 20.608 1.00 78.31 132 THR A N 1
ATOM 1005 C CA . THR A 1 132 ? -15.211 3.020 21.223 1.00 78.31 132 THR A CA 1
ATOM 1006 C C . THR A 1 132 ? -15.987 1.944 21.981 1.00 78.31 132 THR A C 1
ATOM 1008 O O . THR A 1 132 ? -16.489 2.217 23.069 1.00 78.31 132 THR A O 1
ATOM 1011 N N . GLU A 1 133 ? -16.056 0.728 21.438 1.00 82.06 133 GLU A N 1
ATOM 1012 C CA . GLU A 1 133 ? -16.702 -0.420 22.084 1.00 82.06 133 GLU A CA 1
ATOM 1013 C C . GLU A 1 133 ? -15.954 -0.806 23.363 1.00 82.06 133 GLU A C 1
ATOM 1015 O O . GLU A 1 133 ? -16.570 -0.950 24.419 1.00 82.06 133 GLU A O 1
ATOM 1020 N N . ASN A 1 134 ? -14.621 -0.848 23.304 1.00 84.25 134 ASN A N 1
ATOM 1021 C CA . ASN A 1 134 ? -13.768 -1.145 24.452 1.00 84.25 134 ASN A CA 1
ATOM 1022 C C . ASN A 1 134 ? -13.858 -0.068 25.542 1.00 84.25 134 ASN A C 1
ATOM 1024 O O . ASN A 1 134 ? -13.985 -0.400 26.721 1.00 84.25 134 ASN A O 1
ATOM 1028 N N . LEU A 1 135 ? -13.881 1.218 25.175 1.00 84.88 135 LEU A N 1
ATOM 1029 C CA . LEU A 1 135 ? -14.122 2.304 26.131 1.00 84.88 135 LEU A CA 1
ATOM 1030 C C . LEU A 1 135 ? -15.519 2.229 26.749 1.00 84.88 135 LEU A C 1
ATOM 1032 O O . LEU A 1 135 ? -15.679 2.490 27.942 1.00 84.88 135 LEU A O 1
ATOM 1036 N N . HIS A 1 136 ? -16.536 1.882 25.961 1.00 86.06 136 HIS A N 1
ATOM 1037 C CA . HIS A 1 136 ? -17.889 1.699 26.473 1.00 86.06 136 HIS A CA 1
ATOM 1038 C C . HIS A 1 136 ? -17.948 0.529 27.466 1.00 86.06 136 HIS A C 1
ATOM 1040 O O . HIS A 1 136 ? -18.461 0.691 28.574 1.00 86.06 136 HIS A O 1
ATOM 1046 N N . ALA A 1 137 ? -17.348 -0.613 27.122 1.00 86.81 137 ALA A N 1
ATOM 1047 C CA . ALA A 1 137 ? -17.235 -1.770 28.006 1.00 86.81 137 ALA A CA 1
ATOM 1048 C C . ALA A 1 137 ? -16.470 -1.435 29.301 1.00 86.81 137 ALA A C 1
ATOM 1050 O O . ALA A 1 137 ? -16.928 -1.778 30.392 1.00 86.81 137 ALA A O 1
ATOM 1051 N N . ALA A 1 138 ? -15.354 -0.705 29.205 1.00 88.62 138 ALA A N 1
ATOM 1052 C CA . ALA A 1 138 ? -14.577 -0.254 30.360 1.00 88.62 138 ALA A CA 1
ATOM 1053 C C . ALA A 1 138 ? -15.389 0.681 31.273 1.00 88.62 138 ALA A C 1
ATOM 1055 O O . ALA A 1 138 ? -15.437 0.472 32.486 1.00 88.62 138 ALA A O 1
ATOM 1056 N N . ARG A 1 139 ? -16.105 1.659 30.697 1.00 90.44 139 ARG A N 1
ATOM 1057 C CA . ARG A 1 139 ? -17.000 2.559 31.448 1.00 90.44 139 ARG A CA 1
ATOM 1058 C C . ARG A 1 139 ? -18.119 1.797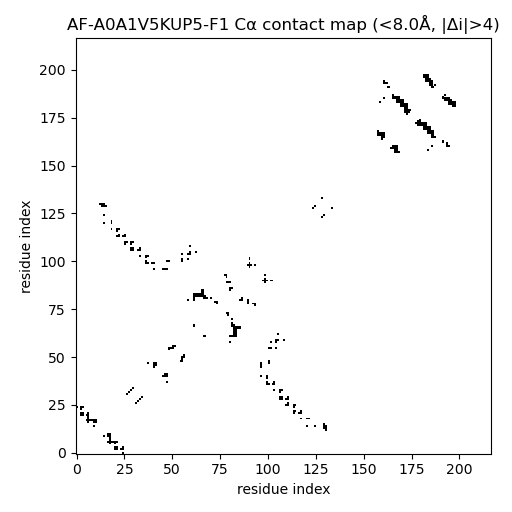 32.156 1.00 90.44 139 ARG A C 1
ATOM 1060 O O . ARG A 1 139 ? -18.467 2.139 33.284 1.00 90.44 139 ARG A O 1
ATOM 1067 N N . MET A 1 140 ? -18.687 0.773 31.520 1.00 88.00 140 MET A N 1
ATOM 1068 C CA . MET A 1 140 ? -19.733 -0.055 32.129 1.00 88.00 140 MET A CA 1
ATOM 1069 C C . MET A 1 140 ? -19.197 -0.888 33.297 1.00 88.00 140 MET A C 1
ATOM 1071 O O . MET A 1 140 ? -19.832 -0.902 34.350 1.00 88.00 140 MET A O 1
ATOM 1075 N N . LYS A 1 141 ? -18.008 -1.492 33.160 1.00 89.25 141 LYS A N 1
ATOM 1076 C CA . LYS A 1 141 ? -17.334 -2.203 34.261 1.00 89.25 141 LYS A CA 1
ATOM 1077 C C . LYS A 1 141 ? -17.047 -1.279 35.445 1.00 89.25 141 LYS A C 1
ATOM 1079 O O . LYS A 1 141 ? -17.371 -1.632 36.570 1.00 89.25 141 LYS A O 1
ATOM 1084 N N . GLN A 1 142 ? -16.537 -0.071 35.192 1.00 88.69 142 GLN A N 1
ATOM 1085 C CA . GLN A 1 142 ? -16.273 0.911 36.250 1.00 88.69 142 GLN A CA 1
ATOM 1086 C C . GLN A 1 142 ? -17.559 1.377 36.954 1.00 88.69 142 GLN A C 1
ATOM 1088 O O . GLN A 1 142 ? -17.577 1.578 38.163 1.00 88.69 142 GLN A O 1
ATOM 1093 N N . ARG A 1 143 ? -18.667 1.530 36.216 1.00 86.75 143 ARG A N 1
ATOM 1094 C CA . ARG A 1 143 ? -19.980 1.836 36.811 1.00 86.75 143 ARG A CA 1
ATOM 1095 C C . ARG A 1 143 ? -20.524 0.684 37.652 1.00 86.75 143 ARG A C 1
ATOM 1097 O O . ARG A 1 143 ? -21.230 0.941 38.620 1.00 86.75 143 ARG A O 1
ATOM 1104 N N . GLN A 1 144 ? -20.250 -0.561 37.266 1.00 80.69 144 GLN A N 1
ATOM 1105 C CA . GLN A 1 144 ? -20.632 -1.739 38.045 1.00 80.69 144 GLN A CA 1
ATOM 1106 C C . GLN A 1 144 ? -19.793 -1.854 39.320 1.00 80.69 144 GLN A C 1
ATOM 1108 O O . GLN A 1 144 ? -20.381 -2.025 40.381 1.00 80.69 144 GLN A O 1
ATOM 1113 N N . SER A 1 145 ? -18.472 -1.654 39.245 1.00 77.06 145 SER A N 1
ATOM 1114 C CA . SER A 1 145 ? -17.600 -1.671 40.428 1.00 77.06 145 SER A CA 1
ATOM 1115 C C . SER A 1 145 ? -17.915 -0.526 41.398 1.00 77.06 145 SER A C 1
ATOM 1117 O O . SER A 1 145 ? -18.039 -0.738 42.596 1.00 77.06 145 SER A O 1
ATOM 1119 N N . ALA A 1 146 ? -18.177 0.680 40.884 1.00 74.50 146 ALA A N 1
ATOM 1120 C CA . ALA A 1 146 ? -18.609 1.805 41.718 1.00 74.50 146 ALA A CA 1
ATOM 1121 C C . ALA A 1 146 ? -19.993 1.582 42.360 1.00 74.50 146 ALA A C 1
ATOM 1123 O O . ALA A 1 146 ? -20.293 2.170 43.394 1.00 74.50 146 ALA A O 1
ATOM 1124 N N . LYS A 1 147 ? -20.853 0.747 41.757 1.00 65.62 147 LYS A N 1
ATOM 1125 C CA . LYS A 1 147 ? -22.129 0.336 42.360 1.00 65.62 147 LYS A CA 1
ATOM 1126 C C . LYS A 1 147 ? -21.956 -0.771 43.398 1.00 65.62 147 LYS A C 1
ATOM 1128 O O . LYS A 1 147 ? -22.712 -0.753 44.360 1.00 65.62 147 LYS A O 1
ATOM 1133 N N . SER A 1 148 ? -20.998 -1.687 43.230 1.00 57.09 148 SER A N 1
ATOM 1134 C CA . SER A 1 148 ? -20.699 -2.723 44.229 1.00 57.09 148 SER A CA 1
ATOM 1135 C C . SER A 1 148 ? -19.983 -2.165 45.462 1.00 57.09 148 SER A C 1
ATOM 1137 O O . SER A 1 148 ? -20.255 -2.617 46.567 1.00 57.09 148 SER A O 1
ATOM 1139 N N . ASP A 1 149 ? -19.158 -1.126 45.304 1.00 56.34 149 ASP A N 1
ATOM 1140 C CA . ASP A 1 149 ? -18.551 -0.409 46.440 1.00 56.34 149 ASP A CA 1
ATOM 1141 C C . ASP A 1 149 ? -19.556 0.517 47.164 1.00 56.34 149 ASP A C 1
ATOM 1143 O O . ASP A 1 149 ? -19.300 0.989 48.268 1.00 56.34 149 ASP A O 1
ATOM 1147 N N . MET A 1 150 ? -20.725 0.768 46.556 1.00 52.00 150 MET A N 1
ATOM 1148 C CA . MET A 1 150 ? -21.831 1.555 47.126 1.00 52.00 150 MET A CA 1
ATOM 1149 C C . MET A 1 150 ? -23.060 0.709 47.500 1.00 52.00 150 MET A C 1
ATOM 1151 O O . MET A 1 150 ? -24.076 1.265 47.927 1.00 52.00 150 MET A O 1
ATOM 1155 N N . SER A 1 151 ? -22.988 -0.622 47.395 1.00 42.75 151 SER A N 1
ATOM 1156 C CA . SER A 1 151 ? -23.936 -1.527 48.055 1.00 42.75 151 SER A CA 1
ATOM 1157 C C . SER A 1 151 ? -23.544 -1.729 49.522 1.00 42.75 151 SER A C 1
ATOM 1159 O O . SER A 1 151 ? -22.939 -2.729 49.877 1.00 42.75 151 SER A O 1
ATOM 1161 N N . ALA A 1 152 ? -23.926 -0.718 50.309 1.00 45.00 152 ALA A N 1
ATOM 1162 C CA . ALA A 1 152 ? -24.417 -0.734 51.691 1.00 45.00 152 ALA A CA 1
ATOM 1163 C C . ALA A 1 152 ? -23.548 -1.310 52.843 1.00 45.00 152 ALA A C 1
ATOM 1165 O O . ALA A 1 152 ? -23.052 -2.431 52.770 1.00 45.00 152 ALA A O 1
ATOM 1166 N N . PRO A 1 153 ? -23.511 -0.616 54.004 1.00 43.47 153 PRO A N 1
ATOM 1167 C CA . PRO A 1 153 ? -23.522 -1.315 55.285 1.00 43.47 153 PRO A CA 1
ATOM 1168 C C . PRO A 1 153 ? -24.827 -2.128 55.366 1.00 43.47 153 PRO A C 1
ATOM 1170 O O . PRO A 1 153 ? -25.902 -1.544 55.260 1.00 43.47 153 PRO A O 1
ATOM 1173 N N . SER A 1 154 ? -24.694 -3.453 55.456 1.00 45.38 154 SER A N 1
ATOM 1174 C CA . SER A 1 154 ? -25.678 -4.479 55.856 1.00 45.38 154 SER A CA 1
ATOM 1175 C C . SER A 1 154 ? -27.178 -4.124 55.835 1.00 45.38 154 SER A C 1
ATOM 1177 O O . SER A 1 154 ? -27.661 -3.342 56.650 1.00 45.38 154 SER A O 1
ATOM 1179 N N . ASP A 1 155 ? -27.937 -4.863 55.019 1.00 48.84 155 ASP A N 1
ATOM 1180 C CA . ASP A 1 155 ? -29.409 -4.978 54.999 1.00 48.84 155 ASP A CA 1
ATOM 1181 C C . ASP A 1 155 ? -30.053 -5.491 56.321 1.00 48.84 155 ASP A C 1
ATOM 1183 O O . ASP A 1 155 ? -31.237 -5.809 56.342 1.00 48.84 155 ASP A O 1
ATOM 1187 N N . GLU A 1 156 ? -29.327 -5.547 57.439 1.00 54.28 156 GLU A N 1
ATOM 1188 C CA . GLU A 1 156 ? -29.790 -6.160 58.701 1.00 54.28 156 GLU A CA 1
ATOM 1189 C C . GLU A 1 156 ? -30.710 -5.259 59.554 1.00 54.28 156 GLU A C 1
ATOM 1191 O O . GLU A 1 156 ? -31.339 -5.734 60.492 1.00 54.28 156 GLU A O 1
ATOM 1196 N N . GLU A 1 157 ? -30.855 -3.969 59.229 1.00 64.25 157 GLU A N 1
ATOM 1197 C CA . GLU A 1 157 ? -31.695 -3.028 60.005 1.00 64.25 157 GLU A CA 1
ATOM 1198 C C . GLU A 1 157 ? -32.811 -2.361 59.186 1.00 64.25 157 GLU A C 1
ATOM 1200 O O . GLU A 1 157 ? -33.468 -1.432 59.659 1.00 64.25 157 GLU A O 1
ATOM 1205 N N . SER A 1 158 ? -33.048 -2.796 57.945 1.00 73.56 158 SER A N 1
ATOM 1206 C CA . SER A 1 158 ? -34.098 -2.196 57.110 1.00 73.56 158 SER A CA 1
ATOM 1207 C C . SER A 1 158 ? -35.465 -2.816 57.429 1.00 73.56 158 SER A C 1
ATOM 1209 O O . SER A 1 158 ? -35.692 -3.980 57.093 1.00 73.56 158 SER A O 1
ATOM 1211 N N . PRO A 1 159 ? -36.421 -2.070 58.020 1.00 83.81 159 PRO A N 1
ATOM 1212 C CA . PRO A 1 159 ? -37.735 -2.611 58.321 1.00 83.81 159 PRO A CA 1
ATOM 1213 C C . PRO A 1 159 ? -38.515 -2.907 57.038 1.00 83.81 159 PRO A C 1
ATOM 1215 O O . PRO A 1 159 ? -38.380 -2.240 56.003 1.00 83.81 159 PRO A O 1
ATOM 1218 N N . VAL A 1 160 ? -39.378 -3.913 57.125 1.00 90.00 160 VAL A N 1
ATOM 1219 C CA . VAL A 1 160 ? -40.343 -4.237 56.078 1.00 90.00 160 VAL A CA 1
ATOM 1220 C C . VAL A 1 160 ? -41.506 -3.247 56.147 1.00 90.00 160 VAL A C 1
ATOM 1222 O O . VAL A 1 160 ? -41.992 -2.904 57.222 1.00 90.00 160 VAL A O 1
ATOM 1225 N N . CYS A 1 161 ? -41.972 -2.780 54.991 1.00 88.38 161 CYS A N 1
ATOM 1226 C CA . CYS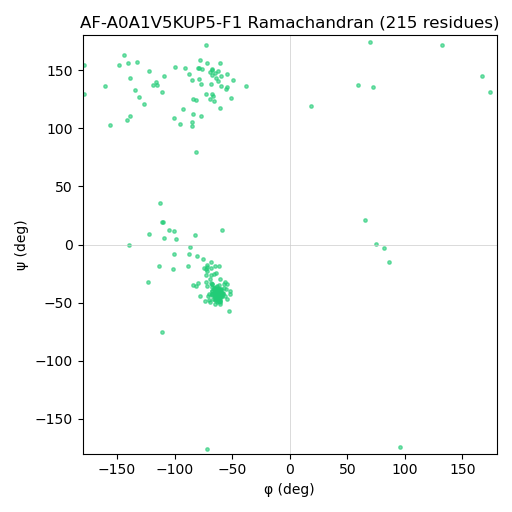 A 1 161 ? -43.099 -1.861 54.910 1.00 88.38 161 CYS A CA 1
ATOM 1227 C C . CYS A 1 161 ? -44.403 -2.541 55.381 1.00 88.38 161 CYS A C 1
ATOM 1229 O O . CYS A 1 161 ? -44.810 -3.525 54.757 1.00 88.38 161 CYS A O 1
ATOM 1231 N N . PRO A 1 162 ? -45.122 -1.994 56.381 1.00 88.25 162 PRO A N 1
ATOM 1232 C CA . PRO A 1 162 ? -46.356 -2.597 56.896 1.00 88.25 162 PRO A CA 1
ATOM 1233 C C . PRO A 1 162 ? -47.521 -2.557 55.894 1.00 88.25 162 PRO A C 1
ATOM 1235 O O . PRO A 1 162 ? -48.457 -3.339 56.007 1.00 88.25 162 PRO A O 1
ATOM 1238 N N . SER A 1 163 ? -47.462 -1.673 54.893 1.00 88.50 163 SER A N 1
ATOM 1239 C CA . SER A 1 163 ? -48.514 -1.527 53.880 1.00 88.50 163 SER A CA 1
ATOM 1240 C C . SER A 1 163 ? -48.391 -2.524 52.716 1.00 88.50 163 SER A C 1
ATOM 1242 O O . SER A 1 163 ? -49.405 -2.972 52.189 1.00 88.50 163 SER A O 1
ATOM 1244 N N . CYS A 1 164 ? -47.172 -2.882 52.288 1.00 88.12 164 CYS A N 1
ATOM 1245 C CA . CYS A 1 164 ? -46.978 -3.689 51.069 1.00 88.12 164 CYS A CA 1
ATOM 1246 C C . CYS A 1 164 ? -45.904 -4.782 51.153 1.00 88.12 164 CYS A C 1
ATOM 1248 O O . CYS A 1 164 ? -45.654 -5.457 50.155 1.00 88.12 164 CYS A O 1
ATOM 1250 N N . GLY A 1 165 ? -45.221 -4.938 52.289 1.00 83.56 165 GLY A N 1
ATOM 1251 C CA . GLY A 1 165 ? -44.216 -5.987 52.482 1.00 83.56 165 GLY A CA 1
ATOM 1252 C C . GLY A 1 165 ? -42.872 -5.765 51.773 1.00 83.56 165 GLY A C 1
ATOM 1253 O O . GLY A 1 165 ? -41.985 -6.606 51.876 1.00 83.56 165 GLY A O 1
ATOM 1254 N N . LYS A 1 166 ? -42.678 -4.654 51.049 1.00 85.94 166 LYS A N 1
ATOM 1255 C CA . LYS A 1 166 ? -41.393 -4.316 50.403 1.00 85.94 166 LYS A CA 1
ATOM 1256 C C . LYS A 1 166 ? -40.392 -3.734 51.419 1.00 85.94 166 LYS A C 1
ATOM 1258 O O . LYS A 1 166 ? -40.828 -3.082 52.370 1.00 85.94 166 LYS A O 1
ATOM 1263 N N . PRO A 1 167 ? -39.067 -3.877 51.218 1.00 86.69 167 PRO A N 1
ATOM 1264 C CA . PRO A 1 167 ? -38.073 -3.291 52.120 1.00 86.69 167 PRO A CA 1
ATOM 1265 C C . PRO A 1 167 ? -38.150 -1.761 52.101 1.00 86.69 167 PRO A C 1
ATOM 1267 O O . PRO A 1 167 ? -38.398 -1.152 51.049 1.00 86.69 167 PRO A O 1
ATOM 1270 N N . MET A 1 168 ? -37.944 -1.121 53.249 1.00 90.19 168 MET A N 1
ATOM 1271 C CA . MET A 1 168 ? -37.893 0.337 53.341 1.00 90.19 168 MET A CA 1
ATOM 1272 C C . MET A 1 168 ? -36.461 0.856 53.164 1.00 90.19 168 MET A C 1
ATOM 1274 O O . MET A 1 168 ? -35.491 0.166 53.445 1.00 90.19 168 MET A O 1
ATOM 1278 N N . ARG A 1 169 ? -36.317 2.087 52.657 1.00 88.81 169 ARG A N 1
ATOM 1279 C CA . ARG A 1 169 ? -35.024 2.769 52.480 1.00 88.81 169 ARG A CA 1
ATOM 1280 C C . ARG A 1 169 ? -34.972 4.042 53.309 1.00 88.81 169 ARG A C 1
ATOM 1282 O O . ARG A 1 169 ? -35.929 4.816 53.293 1.00 88.81 169 ARG A O 1
ATOM 1289 N N . ARG A 1 170 ? -33.840 4.297 53.965 1.00 87.69 170 ARG A N 1
ATOM 1290 C CA . ARG A 1 170 ? -33.609 5.527 54.729 1.00 87.69 170 ARG A CA 1
ATOM 1291 C C . ARG A 1 170 ? -33.549 6.736 53.793 1.00 87.69 170 ARG A C 1
ATOM 1293 O O . ARG A 1 170 ? -32.803 6.741 52.815 1.00 87.69 170 ARG A O 1
ATOM 1300 N N . ARG A 1 171 ? -34.338 7.764 54.089 1.00 85.56 171 ARG A N 1
ATOM 1301 C CA . ARG A 1 171 ? -34.431 9.037 53.363 1.00 85.56 171 ARG A CA 1
ATOM 1302 C C . ARG A 1 171 ? -34.374 10.188 54.360 1.00 85.56 171 ARG A C 1
ATOM 1304 O O . ARG A 1 171 ? -34.718 10.004 55.517 1.00 85.56 171 ARG A O 1
ATOM 1311 N N . THR A 1 172 ? -33.982 11.373 53.910 1.00 86.62 172 THR A N 1
ATOM 1312 C CA . THR A 1 172 ? -33.946 12.581 54.747 1.00 86.62 172 THR A CA 1
ATOM 1313 C C . THR A 1 172 ? -35.019 13.553 54.280 1.00 86.62 172 THR A C 1
ATOM 1315 O O . THR A 1 172 ? -35.142 13.813 53.080 1.00 86.62 172 THR A O 1
ATOM 1318 N N . ALA A 1 173 ? -35.818 14.084 55.204 1.00 84.44 173 ALA A N 1
ATOM 1319 C CA . ALA A 1 173 ? -36.852 15.056 54.868 1.00 84.44 173 ALA A CA 1
ATOM 1320 C C . ALA A 1 173 ? -36.214 16.389 54.445 1.00 84.44 173 ALA A C 1
ATOM 1322 O O . ALA A 1 173 ? -35.414 16.966 55.174 1.00 84.44 173 ALA A O 1
ATOM 1323 N N . GLY A 1 174 ? -36.562 16.890 53.258 1.00 79.44 174 GLY A N 1
ATOM 1324 C CA . GLY A 1 174 ? -35.982 18.129 52.723 1.00 79.44 174 GLY A CA 1
ATOM 1325 C C . GLY A 1 174 ? -36.712 19.415 53.129 1.00 79.44 174 GLY A C 1
ATOM 1326 O O . GLY A 1 174 ? -36.153 20.496 52.976 1.00 79.44 174 GLY A O 1
ATOM 1327 N N . LYS A 1 175 ? -37.969 19.328 53.592 1.00 74.81 175 LYS A N 1
ATOM 1328 C CA . LYS A 1 175 ? -38.836 20.480 53.910 1.00 74.81 175 LYS A CA 1
ATOM 1329 C C . LYS A 1 175 ? -39.795 20.143 55.058 1.00 74.81 175 LYS A C 1
ATOM 1331 O O . LYS A 1 175 ? -40.159 18.983 55.227 1.00 74.81 175 LYS A O 1
ATOM 1336 N N . GLY A 1 176 ? -40.243 21.164 55.790 1.00 75.81 176 GLY A N 1
ATOM 1337 C CA . GLY A 1 176 ? -41.224 21.042 56.876 1.00 75.81 176 GLY A CA 1
ATOM 1338 C C . GLY A 1 176 ? -40.607 20.937 58.280 1.00 75.81 176 GLY A C 1
ATOM 1339 O O . GLY A 1 176 ? -39.392 21.057 58.422 1.00 75.81 176 GLY A O 1
ATOM 1340 N N . PRO A 1 177 ? -41.428 20.697 59.321 1.00 72.69 177 PRO A N 1
ATOM 1341 C CA . PRO A 1 177 ? -41.007 20.716 60.732 1.00 72.69 177 PRO A CA 1
ATOM 1342 C C . PRO A 1 177 ? -39.942 19.674 61.096 1.00 72.69 177 PRO A C 1
ATOM 1344 O O . PRO A 1 177 ? -39.276 19.794 62.117 1.00 72.69 177 PRO A O 1
ATOM 1347 N N . ARG A 1 178 ? -39.787 18.643 60.258 1.00 71.00 178 ARG A N 1
ATOM 1348 C CA . ARG A 1 178 ? -38.818 17.551 60.418 1.00 71.00 178 ARG A CA 1
ATOM 1349 C C . ARG A 1 178 ? -37.710 17.590 59.363 1.00 71.00 178 ARG A C 1
ATOM 1351 O O . ARG A 1 178 ? -37.073 16.574 59.105 1.00 71.00 178 ARG A O 1
ATOM 1358 N N . ALA A 1 179 ? -37.498 18.734 58.706 1.00 80.06 179 ALA A N 1
ATOM 1359 C CA . ALA A 1 179 ? -36.428 18.885 57.726 1.00 80.06 179 ALA A CA 1
ATOM 1360 C C . ALA A 1 179 ? -35.067 18.521 58.346 1.00 80.06 179 ALA A C 1
ATOM 1362 O O . ALA A 1 179 ? -34.752 18.924 59.461 1.00 80.06 179 ALA A O 1
ATOM 1363 N N . GLY A 1 180 ? -34.280 17.722 57.630 1.00 79.00 180 GLY A N 1
ATOM 1364 C CA . GLY A 1 180 ? -33.013 17.170 58.110 1.00 79.00 180 GLY A CA 1
ATOM 1365 C C . GLY A 1 180 ? -33.133 15.859 58.895 1.00 79.00 180 GLY A C 1
ATOM 1366 O O . GLY A 1 180 ? -32.132 15.160 59.024 1.00 79.00 180 GLY A O 1
ATOM 1367 N N . GLN A 1 181 ? -34.325 15.465 59.358 1.00 83.94 181 GLN A N 1
ATOM 1368 C CA . GLN A 1 181 ? -34.513 14.179 60.036 1.00 83.94 181 GLN A CA 1
ATOM 1369 C C . GLN A 1 181 ? -34.600 13.029 59.027 1.00 83.94 181 GLN A C 1
ATOM 1371 O O . GLN A 1 181 ? -35.175 13.166 57.938 1.00 83.94 181 GLN A O 1
ATOM 1376 N N . ALA A 1 182 ? -34.010 11.891 59.394 1.00 87.44 182 ALA A N 1
ATOM 1377 C CA . ALA A 1 182 ? -34.072 10.672 58.606 1.00 87.44 182 ALA A CA 1
ATOM 1378 C C . ALA A 1 182 ? -35.350 9.877 58.926 1.00 87.44 182 ALA A C 1
ATOM 1380 O O . ALA A 1 182 ? -35.769 9.791 60.076 1.00 87.44 182 ALA A O 1
ATOM 1381 N N . PHE A 1 183 ? -35.955 9.279 57.905 1.00 89.69 183 PHE A N 1
ATOM 1382 C CA . PHE A 1 183 ? -37.129 8.417 57.999 1.00 89.69 183 PHE A CA 1
ATOM 1383 C C . PHE A 1 183 ? -36.980 7.235 57.034 1.00 89.69 183 PHE A C 1
ATOM 1385 O O . PHE A 1 183 ? -36.270 7.313 56.028 1.00 89.69 183 PHE A O 1
ATOM 1392 N N . TRP A 1 184 ? -37.658 6.133 57.309 1.00 90.38 184 TRP A N 1
ATOM 1393 C CA . TRP A 1 184 ? -37.799 5.016 56.385 1.00 90.38 184 TRP A CA 1
ATOM 1394 C C . TRP A 1 184 ? -38.910 5.321 55.386 1.00 90.38 184 TRP A C 1
ATOM 1396 O O . TRP A 1 184 ? -40.036 5.579 55.787 1.00 90.38 184 TRP A O 1
ATOM 1406 N N . GLY A 1 185 ? -38.629 5.273 54.085 1.00 90.00 185 GLY A N 1
ATOM 1407 C CA . GLY A 1 185 ? -39.641 5.361 53.030 1.00 90.00 185 GLY A CA 1
ATOM 1408 C C . GLY A 1 185 ? -39.707 4.072 52.223 1.00 90.00 185 GLY A C 1
ATOM 1409 O O . GLY A 1 185 ? -38.664 3.494 51.902 1.00 90.00 185 GLY A O 1
ATOM 1410 N N . CYS A 1 186 ? -40.912 3.624 51.865 1.00 90.12 186 CYS A N 1
ATOM 1411 C CA . CYS A 1 186 ? -41.078 2.403 51.078 1.00 90.12 186 CYS A CA 1
ATOM 1412 C C . CYS A 1 186 ? -40.264 2.442 49.766 1.00 90.12 186 CYS A C 1
ATOM 1414 O O . CYS A 1 186 ? -40.269 3.436 49.029 1.00 90.12 186 CYS A O 1
ATOM 1416 N N . SER A 1 187 ? -39.575 1.342 49.441 1.00 88.12 187 SER A N 1
ATOM 1417 C CA . SER A 1 187 ? -38.891 1.185 48.147 1.00 88.12 187 SER A CA 1
ATOM 1418 C C . SER A 1 187 ? -39.855 1.137 46.956 1.00 88.12 187 SER A C 1
ATOM 1420 O O . SER A 1 187 ? -39.437 1.394 45.832 1.00 88.12 187 SER A O 1
ATOM 1422 N N . GLY A 1 188 ? -41.139 0.856 47.205 1.00 83.38 188 GLY A N 1
ATOM 1423 C CA . GLY A 1 188 ? -42.210 0.833 46.212 1.00 83.38 188 GLY A CA 1
ATOM 1424 C C . GLY A 1 188 ? -42.821 2.196 45.874 1.00 83.38 188 GLY A C 1
ATOM 1425 O O . GLY A 1 188 ? -43.835 2.222 45.186 1.00 83.38 188 GLY A O 1
ATOM 1426 N N . TYR A 1 189 ? -42.270 3.314 46.353 1.00 83.50 189 TYR A N 1
ATOM 1427 C CA . TYR A 1 189 ? -42.707 4.650 45.926 1.00 83.50 189 TYR A CA 1
ATOM 1428 C C . TYR A 1 189 ? -42.520 4.823 44.401 1.00 83.50 189 TYR A C 1
ATOM 1430 O O . TYR A 1 189 ? -41.442 4.487 43.904 1.00 83.50 189 TYR A O 1
ATOM 1438 N N . PRO A 1 190 ? -43.488 5.397 43.655 1.00 82.75 190 PRO A N 1
ATOM 1439 C CA . PRO A 1 190 ? -44.654 6.164 44.118 1.00 82.75 190 PRO A CA 1
ATOM 1440 C C . PRO A 1 190 ? -45.909 5.349 44.453 1.00 82.75 190 PRO A C 1
ATOM 1442 O O . PRO A 1 190 ? -46.843 5.928 45.012 1.00 82.75 190 PRO A O 1
ATOM 1445 N N . ASP A 1 191 ? -45.923 4.051 44.147 1.00 86.56 191 ASP A N 1
ATOM 1446 C CA . ASP A 1 191 ? -47.094 3.170 44.279 1.00 86.56 191 ASP A CA 1
ATOM 1447 C C . ASP A 1 191 ? -47.420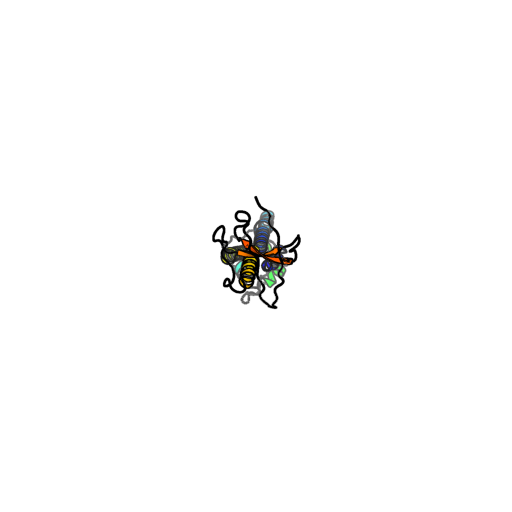 2.827 45.742 1.00 86.56 191 ASP A C 1
ATOM 1449 O O . ASP A 1 191 ? -48.570 2.581 46.090 1.00 86.56 191 ASP A O 1
ATOM 1453 N N . CYS A 1 192 ? -46.415 2.859 46.623 1.00 86.62 192 CYS A N 1
ATOM 1454 C CA . CYS A 1 192 ? -46.581 2.796 48.074 1.00 86.62 192 CYS A CA 1
ATOM 1455 C C . CYS A 1 192 ? -45.857 3.981 48.729 1.00 86.62 192 CYS A C 1
ATOM 1457 O O . CYS A 1 192 ? -44.649 4.159 48.554 1.00 86.62 192 CYS A O 1
ATOM 1459 N N . ARG A 1 193 ? -46.602 4.807 49.474 1.00 89.44 193 ARG A N 1
ATOM 1460 C CA . ARG A 1 193 ? -46.111 6.050 50.103 1.00 89.44 193 ARG A CA 1
ATOM 1461 C C . ARG A 1 193 ? -45.899 5.933 51.614 1.00 89.44 193 ARG A C 1
ATOM 1463 O O . ARG A 1 193 ? -45.712 6.949 52.270 1.00 89.44 193 ARG A O 1
ATOM 1470 N N . GLU A 1 194 ? -45.925 4.713 52.139 1.00 90.88 194 GLU A N 1
ATOM 1471 C CA . GLU A 1 194 ? -45.753 4.432 53.564 1.00 90.88 194 GLU A CA 1
ATOM 1472 C C . GLU A 1 194 ? -44.367 4.866 54.069 1.00 90.88 194 GLU A C 1
ATOM 1474 O O . GLU A 1 194 ? -43.350 4.663 53.383 1.00 90.88 194 GLU A O 1
ATOM 1479 N N . THR A 1 195 ? -44.329 5.430 55.280 1.00 90.50 195 THR A N 1
ATOM 1480 C CA . THR A 1 195 ? -43.107 5.933 55.921 1.00 90.50 195 THR A CA 1
ATOM 1481 C C . THR A 1 195 ? -43.061 5.592 57.409 1.00 90.50 195 THR A C 1
ATOM 1483 O O . THR A 1 195 ? -44.084 5.688 58.073 1.00 90.50 195 THR A O 1
ATOM 1486 N N . LEU A 1 196 ? -41.882 5.277 57.953 1.00 87.75 196 LEU A N 1
ATOM 1487 C CA . LEU A 1 196 ? -41.660 5.062 59.391 1.00 87.75 196 LEU A CA 1
ATOM 1488 C C . LEU A 1 196 ? -40.581 6.013 59.919 1.00 87.75 196 LEU A C 1
ATOM 1490 O O . LEU A 1 196 ? -39.657 6.382 59.194 1.00 87.75 196 LEU A O 1
ATOM 1494 N N . GLU A 1 197 ? -40.679 6.406 61.184 1.00 86.56 197 GLU A N 1
ATOM 1495 C CA . GLU A 1 197 ? -39.663 7.221 61.860 1.00 86.56 197 GLU A CA 1
ATOM 1496 C C . GLU A 1 197 ? -38.475 6.351 62.311 1.00 86.56 197 GLU A C 1
ATOM 1498 O O . GLU A 1 197 ? -38.628 5.155 62.552 1.00 86.56 197 GLU 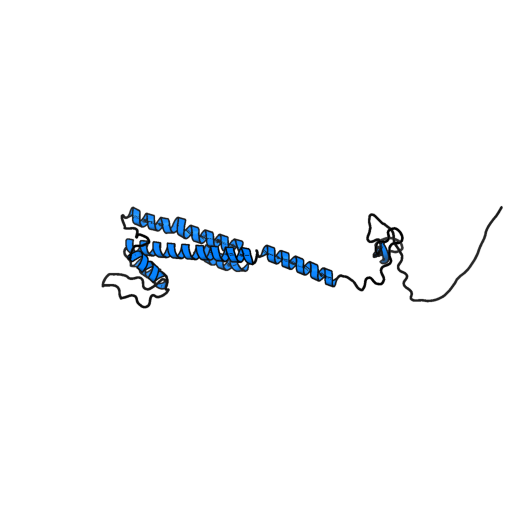A O 1
ATOM 1503 N N . ILE A 1 198 ? -37.279 6.940 62.395 1.00 84.31 198 ILE A N 1
ATOM 1504 C CA . ILE A 1 198 ? -36.078 6.261 62.903 1.00 84.31 198 ILE A CA 1
ATOM 1505 C C . ILE A 1 198 ? -35.872 6.711 64.350 1.00 84.31 198 ILE A C 1
ATOM 1507 O O . ILE A 1 198 ? -35.522 7.866 64.588 1.00 84.31 198 ILE A O 1
ATOM 1511 N N . SER A 1 199 ? -36.115 5.824 65.316 1.00 68.88 199 SER A N 1
ATOM 1512 C CA . SER A 1 199 ? -35.881 6.090 66.739 1.00 68.88 199 SER A CA 1
ATOM 1513 C C . SER A 1 199 ? -34.386 6.001 67.062 1.00 68.88 199 SER A C 1
ATOM 1515 O O . SER A 1 199 ? -33.813 4.916 67.039 1.00 68.88 199 SER A O 1
ATOM 1517 N N . ASN A 1 200 ? -33.750 7.133 67.374 1.00 54.84 200 ASN A N 1
ATOM 1518 C CA . ASN A 1 200 ? -32.405 7.157 67.954 1.00 54.84 200 ASN A CA 1
ATOM 1519 C C . ASN A 1 200 ? -32.521 7.002 69.476 1.00 54.84 200 ASN A C 1
ATOM 1521 O O . ASN A 1 200 ? -32.904 7.951 70.159 1.00 54.84 200 ASN A O 1
ATOM 1525 N N . GLU A 1 201 ? -32.187 5.834 70.021 1.00 47.97 201 GLU A N 1
ATOM 1526 C CA . GLU A 1 201 ? -32.053 5.668 71.470 1.00 47.97 201 GLU A CA 1
ATOM 1527 C C . GLU A 1 201 ? -30.648 6.084 71.934 1.00 47.97 201 GLU A C 1
ATOM 1529 O O . GLU A 1 201 ? -29.676 5.343 71.822 1.00 47.97 201 GLU A O 1
ATOM 1534 N N . SER A 1 202 ? -30.546 7.284 72.502 1.00 35.91 202 SER A N 1
ATOM 1535 C CA . SER A 1 202 ? -29.527 7.632 73.497 1.00 35.91 202 SER A CA 1
ATOM 1536 C C . SER A 1 202 ? -30.229 8.461 74.569 1.00 35.91 202 SER A C 1
ATOM 1538 O O . SER A 1 202 ? -30.724 9.549 74.279 1.00 35.91 202 SER A O 1
ATOM 1540 N N . GLY A 1 203 ? -30.374 7.874 75.758 1.00 32.31 203 GLY A N 1
ATOM 1541 C CA . GLY A 1 203 ? -31.354 8.269 76.765 1.00 32.31 203 GLY A CA 1
ATOM 1542 C C . GLY A 1 203 ? -31.099 9.584 77.500 1.00 32.31 203 GLY A C 1
ATOM 1543 O O . GLY A 1 203 ? -29.958 9.983 77.693 1.00 32.31 203 GLY A O 1
ATOM 1544 N N . THR A 1 204 ? -32.191 10.157 78.009 1.00 29.44 204 THR A N 1
ATOM 1545 C CA . THR A 1 204 ? -32.370 10.444 79.441 1.00 29.44 204 THR A CA 1
ATOM 1546 C C . THR A 1 204 ? -33.854 10.640 79.766 1.00 29.44 204 THR A C 1
ATOM 1548 O O . THR A 1 204 ? -34.616 11.262 79.033 1.00 29.44 204 THR A O 1
ATOM 1551 N N . THR A 1 205 ? -34.226 10.023 80.879 1.00 33.97 205 THR A N 1
ATOM 1552 C CA . THR A 1 205 ? -35.432 10.111 81.707 1.00 33.97 205 THR A CA 1
ATOM 1553 C C . THR A 1 205 ? -36.000 11.530 81.855 1.00 33.97 205 THR A C 1
ATOM 1555 O O . THR A 1 205 ? -35.241 12.450 82.122 1.00 33.97 205 THR A O 1
ATOM 1558 N N . GLU A 1 206 ? -37.322 11.711 81.754 1.00 32.03 206 GLU A N 1
ATOM 1559 C CA . GLU A 1 206 ? -38.243 11.921 82.893 1.00 32.03 206 GLU A CA 1
ATOM 1560 C C . GLU A 1 206 ? -39.628 12.415 82.441 1.00 32.03 206 GLU A C 1
ATOM 1562 O O . GLU A 1 206 ? -39.801 13.138 81.463 1.00 32.03 206 GLU A O 1
ATOM 1567 N N . GLN A 1 207 ? -40.632 11.954 83.180 1.00 39.19 207 GLN A N 1
ATOM 1568 C CA . GLN A 1 207 ? -42.050 12.244 83.023 1.00 39.19 207 GLN A CA 1
ATOM 1569 C C . GLN A 1 207 ? -42.381 13.708 83.351 1.00 39.19 207 GLN A C 1
ATOM 1571 O O . GLN A 1 207 ? -41.816 14.308 84.2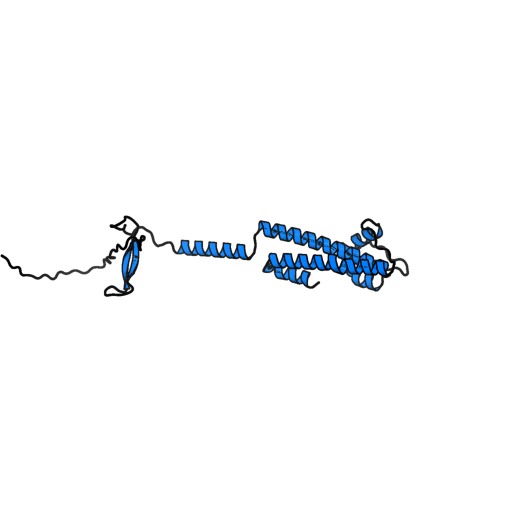61 1.00 39.19 207 GLN A O 1
ATOM 1576 N N . SER A 1 208 ? -43.426 14.240 82.719 1.00 32.28 208 SER A N 1
ATOM 1577 C CA . SER A 1 208 ? -44.284 15.248 83.347 1.00 32.28 208 SER A CA 1
ATOM 1578 C C . SER A 1 208 ? -45.739 15.006 82.957 1.00 32.28 208 SER A C 1
ATOM 1580 O O . SER A 1 208 ? -46.153 15.227 81.822 1.00 32.28 208 SER A O 1
ATOM 1582 N N . ALA A 1 209 ? -46.496 14.507 83.936 1.00 34.44 209 ALA A N 1
ATOM 1583 C CA . ALA A 1 209 ? -47.951 14.585 84.018 1.00 34.44 209 ALA A CA 1
ATOM 1584 C C . ALA A 1 209 ? -48.389 16.065 84.103 1.00 34.44 209 ALA A C 1
ATOM 1586 O O . ALA A 1 209 ? -47.656 16.898 84.629 1.00 34.44 209 ALA A O 1
ATOM 1587 N N . THR A 1 210 ? -49.559 16.476 83.607 1.00 33.62 210 THR A N 1
ATOM 1588 C CA . THR A 1 210 ? -50.847 16.468 84.341 1.00 33.62 210 THR A CA 1
ATOM 1589 C C . THR A 1 210 ? -51.957 16.986 83.395 1.00 33.62 210 THR A C 1
ATOM 1591 O O . THR A 1 210 ? -51.707 17.902 82.622 1.00 33.62 210 THR A O 1
ATOM 1594 N N . SER A 1 211 ? -53.089 16.271 83.247 1.00 34.59 211 SER A N 1
ATOM 1595 C CA . SER A 1 211 ? -54.398 16.465 83.939 1.00 34.59 211 SER A CA 1
ATOM 1596 C C . SER A 1 211 ? -55.168 17.715 83.461 1.00 34.59 211 SER A C 1
ATOM 1598 O O . SER A 1 211 ? -54.572 18.776 83.395 1.00 34.59 211 SER A O 1
ATOM 1600 N N . ALA A 1 212 ? -56.474 17.781 83.180 1.00 34.91 212 ALA A N 1
ATOM 1601 C CA . ALA A 1 212 ? -57.643 16.899 83.060 1.00 34.91 212 ALA A CA 1
ATOM 1602 C C . ALA A 1 212 ? -58.819 17.826 82.651 1.00 34.91 212 ALA A C 1
ATOM 1604 O O . ALA A 1 212 ? -58.782 18.997 83.014 1.00 34.91 212 ALA A O 1
ATOM 1605 N N . LEU A 1 213 ? -59.863 17.328 81.973 1.00 31.67 213 LEU A N 1
ATOM 1606 C CA . LEU A 1 213 ? -61.285 17.508 82.351 1.00 31.67 213 LEU A CA 1
ATOM 1607 C C . LEU A 1 213 ? -62.226 16.938 81.275 1.00 31.67 213 LEU A C 1
ATOM 1609 O O . LEU A 1 213 ? -62.103 17.240 80.092 1.00 31.67 213 LEU A O 1
ATOM 1613 N N . GLN A 1 214 ? -63.197 16.140 81.723 1.00 43.62 214 GLN A N 1
ATOM 1614 C CA . GLN A 1 214 ? -64.412 15.790 80.976 1.00 43.62 214 GLN A CA 1
ATOM 1615 C C . GLN A 1 214 ? -65.375 16.994 80.904 1.00 43.62 214 GLN A C 1
ATOM 1617 O O . GLN A 1 214 ? -65.189 17.971 81.634 1.00 43.62 214 GLN A O 1
ATOM 1622 N N . PRO A 1 215 ? -66.463 16.898 80.116 1.00 47.00 215 PRO A N 1
ATOM 1623 C CA . PRO A 1 215 ? -67.734 16.593 80.785 1.00 47.00 215 PRO A CA 1
ATOM 1624 C C . PRO A 1 215 ? -68.706 15.676 80.009 1.00 47.00 215 PRO A C 1
ATOM 1626 O O . PRO A 1 215 ? -68.598 15.459 78.806 1.00 47.00 215 PRO A O 1
ATOM 1629 N N . LYS A 1 216 ? -69.657 15.160 80.795 1.00 34.50 216 LYS A N 1
ATOM 1630 C CA . LYS A 1 216 ? -70.941 14.488 80.491 1.00 34.50 216 LYS A CA 1
ATOM 1631 C C . LYS A 1 216 ? -71.994 15.497 79.950 1.00 34.50 216 LYS A C 1
ATOM 1633 O O . LYS A 1 216 ? -71.641 16.677 79.880 1.00 34.50 216 LYS A O 1
ATOM 1638 N N . PRO A 1 217 ? -73.275 15.155 79.663 1.00 61.78 217 PRO A N 1
ATOM 1639 C CA . PRO A 1 217 ? -74.081 13.977 80.044 1.00 61.78 217 PRO A CA 1
ATOM 1640 C C . PRO A 1 217 ? -74.189 12.861 79.002 1.00 61.78 217 PRO A C 1
ATOM 1642 O O . PRO A 1 217 ? -74.158 13.157 77.791 1.00 61.78 217 PRO A O 1
#

Radius of gyration: 40.53 Å; Cα contacts (8 Å, |Δi|>4): 220; chains: 1; bounding box: 103×35×112 Å

Secondary structure (DSSP, 8-state):
-HHHHHHHHHTTT-HHHHHHHHHHHHHIIIIIIHHHHHHHHHHTTPPPPPTTSHHHHHHHHHHTSSS-TTPPPPPTT-----SGGGHHHHHTTS-HHHHHHHHHHHHHHHHHHHHHHHHHHHHHHHHH--HHHHHHHHHHHHHHHHHHTTS-S-GGG-PBPTTT-PBEEEEE--SSTTTT-EEEEETTTTT---EEE--------------------

Foldseek 3Di:
DVLQVVLVVCVVPWLPSSLVSLVVVLCCLPVPVLVVLVCVCVVVVHDQDDCPDPLLVVLLVQAVAQAQPPDDDDDVQAADRGYNVCLVVRLVRHDSNSNSNSSNSNSVVSSVVSVVVSVVSVVCCVVVPIPVVVVVVVVVVVVVVVVVVVPDDDPPPFDQFPVPRATWDWDAACDDPRHRAIWTAGPPPPVDGDIGHDDDDDDDDDDDDDDDDDDDD

Solvent-accessible surface area (backbone atoms only — not comparable to full-atom values): 12779 Å² total; per-residue (Å²): 115,68,39,53,60,49,13,64,64,27,54,85,73,32,58,70,56,14,48,50,28,37,51,50,43,27,43,49,33,59,70,43,54,44,46,51,44,51,48,56,29,57,79,68,74,36,75,78,74,52,83,85,34,70,67,44,47,55,49,44,57,31,55,74,27,60,65,37,91,86,62,76,80,55,56,93,96,51,78,67,72,47,9,43,76,39,42,68,69,36,44,76,70,35,58,70,53,59,27,39,49,48,48,48,42,52,39,53,52,52,31,51,51,39,49,53,50,44,54,50,52,49,51,50,41,73,75,70,49,51,58,68,56,50,51,50,52,50,53,51,51,52,54,49,52,58,46,58,78,62,62,65,87,70,86,86,78,55,56,64,29,93,89,76,67,43,55,31,40,83,42,63,37,88,66,70,101,54,46,73,42,59,28,33,33,31,64,54,54,86,86,35,82,56,70,46,81,64,85,81,91,76,89,79,90,82,87,80,88,82,91,86,82,85,86,84,135